Protein AF-A0AAW1V0H6-F1 (afdb_monomer)

Sequence (247 aa):
MYFVSDWRQQMLTKFGTFFLFIYLQSYMTKAGLDNTYEPYCKYYTYQSKCCTNHNSNIWPWYNCWVFIILFFLFILILMGFLKSLTGLLYCSCVGGWGLDLLIDLPRPLPQYQEPWLACREVVYDEAGWPVHPDTGERTVKVLTGRTEFFLNLIFFIAYPLALLVKLIEMSCCIRSGCKDDENVSYKQVNVIKMMEGCLCSCRSTKQGPVIDRYREGDVREEQDTEYVVEILKESKHSLKGSFCGFH

pLDDT: mean 73.71, std 18.53, range [37.94, 96.44]

Solvent-accessible surface area (backbone atoms only — not comparable to full-atom values): 15813 Å² total; per-residue (Å²): 143,73,73,71,66,56,56,53,53,54,48,52,52,54,50,51,51,51,54,50,48,54,51,48,53,56,48,49,60,57,59,64,67,72,69,77,71,82,81,88,88,79,89,87,82,84,89,82,86,88,77,83,79,85,76,88,72,79,67,67,61,62,55,53,53,53,53,52,51,53,50,51,54,50,51,36,44,51,51,7,44,54,45,22,49,43,19,74,72,75,36,61,69,66,41,49,61,70,46,70,79,78,41,84,73,68,66,93,62,93,51,47,70,48,82,94,43,40,94,44,83,70,38,61,48,99,84,52,41,60,27,36,84,91,76,66,41,78,80,58,63,91,63,50,73,68,54,48,36,52,50,30,30,45,36,65,60,51,50,59,50,52,50,50,51,52,52,48,49,58,59,53,62,73,67,62,71,85,75,90,72,92,81,76,91,69,85,79,73,92,67,88,72,80,84,80,82,78,94,65,96,66,95,61,88,72,75,64,86,79,75,89,64,85,55,97,87,46,68,65,58,58,53,54,50,52,51,53,53,50,54,54,51,53,53,53,53,55,58,60,63,68,71,78,77,83,129

Foldseek 3Di:
DPPVVVVVVVVVVVVVVVVVVVVVVLVVVVVVVPPPPDDDDDDDDDDDPDDPPVPPPPPPPVVVVVVVVVVVVVVLLVQLQVQLVCCVPPHVVSLCPPVCVLDPDDDDDCAFQDPVGRVDGFDADPVRATADPPPRHNPTDRDHSVRSSVCSSCVSVRVVVSVVVVVVVVVVVVPPDDDPPPDDDDPDPDDPPPDPDDPDPDPDPDPDPPPPDDDVPRVVVVVVVVVVVVVVVVVVVVVVVVPPPDD

Mean predicted aligned error: 18.26 Å

Radius of gyration: 34.55 Å; Cα contacts (8 Å, |Δi|>4): 110; chains: 1; bounding box: 80×60×103 Å

Structure (mmCIF, N/CA/C/O backbone):
data_AF-A0AAW1V0H6-F1
#
_entry.id   AF-A0AAW1V0H6-F1
#
loop_
_atom_site.group_PDB
_atom_site.id
_atom_site.type_symbol
_atom_site.label_atom_id
_atom_site.label_alt_id
_atom_site.label_comp_id
_atom_site.label_asym_id
_atom_site.label_entity_id
_atom_site.label_seq_id
_atom_site.pdbx_PDB_ins_code
_atom_site.Cartn_x
_atom_site.Cartn_y
_atom_site.Cartn_z
_atom_site.occupancy
_atom_site.B_iso_or_equiv
_atom_site.auth_seq_id
_atom_site.auth_comp_id
_atom_site.auth_asym_id
_atom_site.auth_atom_id
_atom_site.pdbx_PDB_model_num
ATOM 1 N N . MET A 1 1 ? -24.993 0.064 -23.944 1.00 46.22 1 MET A N 1
ATOM 2 C CA . MET A 1 1 ? -23.799 -0.784 -23.726 1.00 46.22 1 MET A CA 1
ATOM 3 C C . MET A 1 1 ? -22.832 -0.723 -24.931 1.00 46.22 1 MET A C 1
ATOM 5 O O . MET A 1 1 ? -22.317 -1.748 -25.339 1.00 46.22 1 MET A O 1
ATOM 9 N N . TYR A 1 2 ? -22.564 0.468 -25.500 1.00 43.97 2 TYR A N 1
ATOM 10 C CA . TYR A 1 2 ? -21.716 0.653 -26.705 1.00 43.97 2 TYR A CA 1
ATOM 11 C C . TYR A 1 2 ? -20.476 1.540 -26.471 1.00 43.97 2 TYR A C 1
ATOM 13 O O . TYR A 1 2 ? -19.690 1.764 -27.379 1.00 43.97 2 TYR A O 1
ATOM 21 N N . PHE A 1 3 ? -20.270 2.036 -25.247 1.00 41.59 3 PHE A N 1
ATOM 22 C CA . PHE A 1 3 ? -19.217 3.018 -24.948 1.00 41.59 3 PHE A CA 1
ATOM 23 C C . PHE A 1 3 ? -17.857 2.385 -24.585 1.00 41.59 3 PHE A C 1
ATOM 25 O O . PHE A 1 3 ? -16.832 3.055 -24.588 1.00 41.59 3 PHE A O 1
ATOM 32 N N . VAL A 1 4 ? -17.828 1.082 -24.275 1.00 44.19 4 VAL A N 1
ATOM 33 C CA . VAL A 1 4 ? -16.627 0.390 -23.762 1.00 44.19 4 VAL A CA 1
ATOM 34 C C . VAL A 1 4 ? -15.710 -0.120 -24.887 1.00 44.19 4 VAL A C 1
ATOM 36 O O . VAL A 1 4 ? -14.506 -0.268 -24.678 1.00 44.19 4 VAL A O 1
ATOM 39 N N . SER A 1 5 ? -16.235 -0.359 -26.094 1.00 51.00 5 SER A N 1
ATOM 40 C CA . SER A 1 5 ? -15.434 -0.857 -27.225 1.00 51.00 5 SER A CA 1
ATOM 41 C C . SER A 1 5 ? -14.558 0.221 -27.870 1.00 51.00 5 SER A C 1
ATOM 43 O O . SER A 1 5 ? -13.469 -0.094 -28.347 1.00 51.00 5 SER A O 1
ATOM 45 N N . ASP A 1 6 ? -14.992 1.482 -27.841 1.00 61.88 6 ASP A N 1
ATOM 46 C CA . ASP A 1 6 ? -14.302 2.599 -28.502 1.00 61.88 6 ASP A CA 1
ATOM 47 C C . ASP A 1 6 ? -13.003 2.993 -27.768 1.00 61.88 6 ASP A C 1
ATOM 49 O O . ASP A 1 6 ? -11.930 3.125 -28.360 1.00 61.88 6 ASP A O 1
ATOM 53 N N . TRP A 1 7 ? -13.039 3.017 -26.431 1.00 51.09 7 TRP A N 1
ATOM 54 C CA . TRP A 1 7 ? -11.861 3.321 -25.609 1.00 51.09 7 TRP A CA 1
ATOM 55 C C . TRP A 1 7 ? -10.741 2.286 -25.730 1.00 51.09 7 TRP A C 1
ATOM 57 O O . TRP A 1 7 ? -9.565 2.644 -25.664 1.00 51.09 7 TRP A O 1
ATOM 67 N N . ARG A 1 8 ? -11.076 1.006 -25.942 1.00 54.34 8 ARG A N 1
ATOM 68 C CA . ARG A 1 8 ? -10.068 -0.046 -26.148 1.00 54.34 8 ARG A CA 1
ATOM 69 C C . ARG A 1 8 ? -9.291 0.165 -27.442 1.00 54.34 8 ARG A C 1
ATOM 71 O O . ARG A 1 8 ? -8.070 0.033 -27.428 1.00 54.34 8 ARG A O 1
ATOM 78 N N . GLN A 1 9 ? -9.966 0.522 -28.534 1.00 66.50 9 GLN A N 1
ATOM 79 C CA . GLN A 1 9 ? -9.280 0.776 -29.801 1.00 66.50 9 GLN A CA 1
ATOM 80 C C . GLN A 1 9 ? -8.469 2.070 -29.769 1.00 66.50 9 GLN A C 1
ATOM 82 O O . GLN A 1 9 ? -7.334 2.081 -30.247 1.00 66.50 9 GLN A O 1
ATOM 87 N N . GLN A 1 10 ? -8.990 3.129 -29.144 1.00 66.94 10 GLN A N 1
ATOM 88 C CA . GLN A 1 10 ? -8.252 4.386 -28.998 1.00 66.94 10 GLN A CA 1
ATOM 89 C C . GLN A 1 10 ? -7.030 4.247 -28.081 1.00 66.94 10 GLN A C 1
ATOM 91 O O . GLN A 1 10 ? -5.983 4.825 -28.368 1.00 66.94 10 GLN A O 1
ATOM 96 N N . MET A 1 11 ? -7.113 3.448 -27.010 1.00 61.09 11 MET A N 1
ATOM 97 C CA . MET A 1 11 ? -5.938 3.166 -26.183 1.00 61.09 11 MET A CA 1
ATOM 98 C C . MET A 1 11 ? -4.907 2.325 -26.927 1.00 61.09 11 MET A C 1
ATOM 100 O O . MET A 1 11 ? -3.738 2.689 -26.910 1.00 61.09 11 MET A O 1
ATOM 104 N N . LEU A 1 12 ? -5.315 1.250 -27.610 1.00 62.72 12 LEU A N 1
ATOM 105 C CA . LEU A 1 12 ? -4.383 0.377 -28.334 1.00 62.72 12 LEU A CA 1
ATOM 106 C C . LEU A 1 12 ? -3.665 1.107 -29.474 1.00 62.72 12 LEU A C 1
ATOM 108 O O . LEU A 1 12 ? -2.461 0.931 -29.650 1.00 62.72 12 LEU A O 1
ATOM 112 N N . THR A 1 13 ? -4.373 1.965 -30.211 1.00 73.06 13 THR A N 1
ATOM 113 C CA . THR A 1 13 ? -3.767 2.773 -31.280 1.00 73.06 13 THR A CA 1
ATOM 114 C C . THR A 1 13 ? -2.805 3.811 -30.718 1.00 73.06 13 THR A C 1
ATOM 116 O O . THR A 1 13 ? -1.666 3.875 -31.173 1.00 73.06 13 THR A O 1
ATOM 119 N N . LYS A 1 14 ? -3.195 4.556 -29.675 1.00 72.69 14 LYS A N 1
ATOM 120 C CA . LYS A 1 14 ? -2.315 5.565 -29.060 1.00 72.69 14 LYS A CA 1
ATOM 121 C C . LYS A 1 14 ? -1.090 4.948 -28.378 1.00 72.69 14 LYS A C 1
ATOM 123 O O . LYS A 1 14 ? 0.012 5.479 -28.514 1.00 72.69 14 LYS A O 1
ATOM 128 N N . PHE A 1 15 ? -1.248 3.799 -27.719 1.00 68.88 15 PHE A N 1
ATOM 129 C CA . PHE A 1 15 ? -0.127 3.030 -27.171 1.00 68.88 15 PHE A CA 1
ATOM 130 C C . PHE A 1 15 ? 0.812 2.541 -28.272 1.00 68.88 15 PHE A C 1
ATOM 132 O O . PHE A 1 15 ? 2.019 2.751 -28.185 1.00 68.88 15 PHE A O 1
ATOM 139 N N . GLY A 1 16 ? 0.264 1.922 -29.322 1.00 72.81 16 GLY A N 1
ATOM 140 C CA . GLY A 1 16 ? 1.051 1.422 -30.446 1.00 72.81 16 GLY A CA 1
ATOM 141 C C . GLY A 1 16 ? 1.865 2.532 -31.107 1.00 72.81 16 GLY A C 1
ATOM 142 O O . GLY A 1 16 ? 3.057 2.356 -31.347 1.00 72.81 16 GLY A O 1
ATOM 143 N N . THR A 1 17 ? 1.265 3.710 -31.309 1.00 74.75 17 THR A N 1
ATOM 144 C CA . THR A 1 17 ? 1.969 4.867 -31.878 1.00 74.75 17 THR A CA 1
ATOM 145 C C . THR A 1 17 ? 3.058 5.415 -30.962 1.00 74.75 17 THR A C 1
ATOM 147 O O . THR A 1 17 ? 4.098 5.835 -31.459 1.00 74.75 17 THR A O 1
ATOM 150 N N . PHE A 1 18 ? 2.869 5.374 -29.639 1.00 77.31 18 PHE A N 1
ATOM 151 C CA . PHE A 1 18 ? 3.887 5.817 -28.686 1.00 77.31 18 PHE A CA 1
ATOM 152 C C . PHE A 1 18 ? 5.109 4.889 -28.699 1.00 77.31 18 PHE A C 1
ATOM 154 O O . PHE A 1 18 ? 6.245 5.357 -28.767 1.00 77.31 18 PHE A O 1
ATOM 161 N N . PHE A 1 19 ? 4.891 3.571 -28.735 1.00 75.38 19 PHE A N 1
ATOM 162 C CA . PHE A 1 19 ? 5.983 2.600 -28.850 1.00 75.38 19 PHE A CA 1
ATOM 163 C C . PHE A 1 19 ? 6.687 2.650 -30.200 1.00 75.38 19 PHE A C 1
ATOM 165 O O . PHE A 1 19 ? 7.915 2.581 -30.245 1.00 75.38 19 PHE A O 1
ATOM 172 N N . LEU A 1 20 ? 5.934 2.833 -31.287 1.00 77.38 20 LEU A N 1
ATOM 173 C CA . LEU A 1 20 ? 6.504 3.035 -32.614 1.00 77.38 20 LEU A CA 1
ATOM 174 C C . LEU A 1 20 ? 7.359 4.308 -32.654 1.00 77.38 20 LEU A C 1
ATOM 176 O O . LEU A 1 20 ? 8.437 4.294 -33.238 1.00 77.38 20 LEU A O 1
ATOM 180 N N . PHE A 1 21 ? 6.913 5.384 -32.000 1.00 78.00 21 PHE A N 1
ATOM 181 C CA . PHE A 1 21 ? 7.654 6.639 -31.914 1.00 78.00 21 PHE A CA 1
ATOM 182 C C . PHE A 1 21 ? 8.963 6.481 -31.132 1.00 78.00 21 PHE A C 1
ATOM 184 O O . PHE A 1 21 ? 10.010 6.894 -31.622 1.00 78.00 21 PHE A O 1
ATOM 191 N N . ILE A 1 22 ? 8.942 5.810 -29.974 1.00 76.44 22 ILE A N 1
ATOM 192 C CA . ILE A 1 22 ? 10.164 5.515 -29.205 1.00 76.44 22 ILE A CA 1
ATOM 193 C C . ILE A 1 22 ? 11.117 4.620 -30.011 1.00 76.44 22 ILE A C 1
ATOM 195 O O . ILE A 1 22 ? 12.321 4.880 -30.060 1.00 76.44 22 ILE A O 1
ATOM 199 N N . TYR A 1 23 ? 10.588 3.592 -30.680 1.00 79.31 23 TYR A N 1
ATOM 200 C CA . TYR A 1 23 ? 11.377 2.707 -31.536 1.00 79.31 23 TYR A CA 1
ATOM 201 C C . TYR A 1 23 ? 12.016 3.470 -32.706 1.00 79.31 23 TYR A C 1
ATOM 203 O O . TYR A 1 23 ? 13.216 3.337 -32.944 1.00 79.31 23 TYR A O 1
ATOM 211 N N . LEU A 1 24 ? 11.249 4.325 -33.390 1.00 78.62 24 LEU A N 1
ATOM 212 C CA . LEU A 1 24 ? 11.731 5.179 -34.478 1.00 78.62 24 LEU A CA 1
ATOM 213 C C . LEU A 1 24 ? 12.775 6.182 -33.990 1.00 78.62 24 LEU A C 1
ATOM 215 O O . LEU A 1 24 ? 13.791 6.359 -34.651 1.00 78.62 24 LEU A O 1
ATOM 219 N N . GLN A 1 25 ? 12.584 6.799 -32.825 1.00 78.19 25 GLN A N 1
ATOM 220 C CA . GLN A 1 25 ? 13.551 7.742 -32.269 1.00 78.19 25 GLN A CA 1
ATOM 221 C C . GLN A 1 25 ? 14.868 7.036 -31.901 1.00 78.19 25 GLN A C 1
ATOM 223 O O . GLN A 1 25 ? 15.951 7.542 -32.204 1.00 78.19 25 GLN A O 1
ATOM 228 N N . SER A 1 26 ? 14.796 5.821 -31.344 1.00 73.94 26 SER A N 1
ATOM 229 C CA . SER A 1 26 ? 15.975 4.980 -31.093 1.00 73.94 26 SER A CA 1
ATOM 230 C C . SER A 1 26 ? 16.675 4.558 -32.395 1.00 73.94 26 SER A C 1
ATOM 232 O O . SER A 1 26 ? 17.903 4.622 -32.487 1.00 73.94 26 SER A O 1
ATOM 234 N N . TYR A 1 27 ? 15.906 4.200 -33.429 1.00 76.12 27 TYR A N 1
ATOM 235 C CA . TYR A 1 27 ? 16.427 3.837 -34.749 1.00 76.12 27 TYR A CA 1
ATOM 236 C C . TYR A 1 27 ? 17.106 5.020 -35.454 1.00 76.12 27 TYR A C 1
ATOM 238 O O . TYR A 1 27 ? 18.228 4.883 -35.936 1.00 76.12 27 TYR A O 1
ATOM 246 N N . MET A 1 28 ? 16.483 6.200 -35.449 1.00 71.62 28 MET A N 1
ATOM 247 C CA . MET A 1 28 ? 17.039 7.422 -36.043 1.00 71.62 28 MET A CA 1
ATOM 248 C C . MET A 1 28 ? 18.325 7.865 -35.337 1.00 71.62 28 MET A C 1
ATOM 250 O O . MET A 1 28 ? 19.254 8.325 -35.994 1.00 71.62 28 MET A O 1
ATOM 254 N N . THR A 1 29 ? 18.425 7.656 -34.020 1.00 69.44 29 THR A N 1
ATOM 255 C CA . THR A 1 29 ? 19.664 7.930 -33.272 1.00 69.44 29 THR A CA 1
ATOM 256 C C . THR A 1 29 ? 20.804 7.002 -33.709 1.00 69.44 29 THR A C 1
ATOM 258 O O . THR A 1 29 ? 21.943 7.446 -33.802 1.00 69.44 29 THR A O 1
ATOM 261 N N . LYS A 1 30 ? 20.513 5.733 -34.039 1.00 66.19 30 LYS A N 1
ATOM 262 C CA . LYS A 1 30 ? 21.509 4.809 -34.614 1.00 66.19 30 LYS A CA 1
ATOM 263 C C . LYS A 1 30 ? 21.876 5.175 -36.055 1.00 66.19 30 LYS A C 1
ATOM 265 O O . LYS A 1 30 ? 23.053 5.189 -36.387 1.00 66.19 30 LYS A O 1
ATOM 270 N N . ALA A 1 31 ? 20.892 5.512 -36.887 1.00 61.66 31 ALA A N 1
ATOM 271 C CA . ALA A 1 31 ? 21.110 5.833 -38.298 1.00 61.66 31 ALA A CA 1
ATOM 272 C C . ALA A 1 31 ? 21.832 7.180 -38.518 1.00 61.66 31 ALA A C 1
ATOM 274 O O . ALA A 1 31 ? 22.532 7.350 -39.512 1.00 61.66 31 ALA A O 1
ATOM 275 N N . GLY A 1 32 ? 21.695 8.135 -37.592 1.00 58.78 32 GLY A N 1
ATOM 276 C CA . GLY A 1 32 ? 22.388 9.427 -37.651 1.00 58.78 32 GLY A CA 1
ATOM 277 C C . GLY A 1 32 ? 23.890 9.365 -37.343 1.00 58.78 32 GLY A C 1
ATOM 278 O O . GLY A 1 32 ? 24.607 10.293 -37.703 1.00 58.78 32 GLY A O 1
ATOM 279 N N . LEU A 1 33 ? 24.372 8.287 -36.712 1.00 54.44 33 LEU A N 1
ATOM 280 C CA . LEU A 1 33 ? 25.784 8.105 -36.348 1.00 54.44 33 LEU A CA 1
ATOM 281 C C . LEU A 1 33 ? 26.636 7.486 -37.472 1.00 54.44 33 LEU A C 1
ATOM 283 O O . LEU A 1 33 ? 27.842 7.708 -37.490 1.00 54.44 33 LEU A O 1
ATOM 287 N N . ASP A 1 34 ? 26.026 6.789 -38.436 1.00 56.31 34 ASP A N 1
ATOM 288 C CA . ASP A 1 34 ? 26.749 6.138 -39.546 1.00 56.31 34 ASP A CA 1
ATOM 289 C C . ASP A 1 34 ? 26.920 7.030 -40.795 1.00 56.31 34 ASP A C 1
ATOM 291 O O . ASP A 1 34 ? 27.646 6.667 -41.720 1.00 56.31 34 ASP A O 1
ATOM 295 N N . ASN A 1 35 ? 26.297 8.216 -40.836 1.00 53.41 35 ASN A N 1
ATOM 296 C CA . ASN A 1 35 ? 26.298 9.081 -42.026 1.00 53.41 35 ASN A CA 1
ATOM 297 C C . ASN A 1 35 ? 27.319 10.231 -42.016 1.00 53.41 35 ASN A C 1
ATOM 299 O O . ASN A 1 35 ? 27.380 10.990 -42.983 1.00 53.41 35 ASN A O 1
ATOM 303 N N . THR A 1 36 ? 28.190 10.339 -41.010 1.00 53.44 36 THR A N 1
ATOM 304 C CA . THR A 1 36 ? 29.439 11.116 -41.144 1.00 53.44 36 THR A CA 1
ATOM 305 C C . THR A 1 36 ? 30.521 10.254 -41.791 1.00 53.44 36 THR A C 1
ATOM 307 O O . THR A 1 36 ? 31.533 9.919 -41.183 1.00 53.44 36 THR A O 1
ATOM 310 N N . TYR A 1 37 ? 30.288 9.884 -43.050 1.00 49.12 37 TYR A N 1
ATOM 311 C CA . TYR A 1 37 ? 31.357 9.519 -43.971 1.00 49.12 37 TYR A CA 1
ATOM 312 C C . TYR A 1 37 ? 32.126 10.807 -44.289 1.00 49.12 37 TYR A C 1
ATOM 314 O O . TYR A 1 37 ? 31.599 11.689 -44.963 1.00 49.12 37 TYR A O 1
ATOM 322 N N . GLU A 1 38 ? 33.353 10.933 -43.784 1.00 55.28 38 GLU A N 1
ATOM 323 C CA . GLU A 1 38 ? 34.344 11.875 -44.309 1.00 55.28 38 GLU A CA 1
ATOM 324 C C . GLU A 1 38 ? 34.806 11.385 -45.691 1.00 55.28 38 GLU A C 1
ATOM 326 O O . GLU A 1 38 ? 35.456 10.338 -45.781 1.00 55.28 38 GLU A O 1
ATOM 331 N N . PRO A 1 39 ? 34.591 12.129 -46.786 1.00 57.47 39 PRO A N 1
ATOM 332 C CA . PRO A 1 39 ? 35.547 12.125 -47.867 1.00 57.47 39 PRO A CA 1
ATOM 333 C C . PRO A 1 39 ? 36.504 13.306 -47.656 1.00 57.47 39 PRO A C 1
ATOM 335 O O . PRO A 1 39 ? 36.085 14.398 -47.285 1.00 57.47 39 PRO A O 1
ATOM 338 N N . TYR A 1 40 ? 37.780 13.085 -47.970 1.00 51.66 40 TYR A N 1
ATOM 339 C CA . TYR A 1 40 ? 38.866 14.074 -48.067 1.00 51.66 40 TYR A CA 1
ATOM 340 C C . TYR A 1 40 ? 39.708 14.334 -46.811 1.00 51.66 40 TYR A C 1
ATOM 342 O O . TYR A 1 40 ? 39.704 15.418 -46.243 1.00 51.66 40 TYR A O 1
ATOM 350 N N . CYS A 1 41 ? 40.616 13.397 -46.526 1.00 44.38 41 CYS A N 1
ATOM 351 C CA . CYS A 1 41 ? 41.957 13.768 -46.077 1.00 44.38 41 CYS A CA 1
ATOM 352 C C . CYS A 1 41 ? 43.002 12.847 -46.720 1.00 44.38 41 CYS A C 1
ATOM 354 O O . CYS A 1 41 ? 43.258 11.730 -46.274 1.00 44.38 41 CYS A O 1
ATOM 356 N N . LYS A 1 42 ? 43.606 13.325 -47.813 1.00 50.44 42 LYS A N 1
ATOM 357 C CA . LYS A 1 42 ? 44.841 12.776 -48.376 1.00 50.44 42 LYS A CA 1
ATOM 358 C C . LYS A 1 42 ? 45.807 13.950 -48.562 1.00 50.44 42 LYS A C 1
ATOM 360 O O . LYS A 1 42 ? 45.499 14.841 -49.344 1.00 50.44 42 LYS A O 1
ATOM 365 N N . TYR A 1 43 ? 46.956 13.874 -47.874 1.00 53.12 43 TYR A N 1
ATOM 366 C CA . TYR A 1 43 ? 48.107 14.805 -47.864 1.00 53.12 43 TYR A CA 1
ATOM 367 C C . TYR A 1 43 ? 47.824 16.132 -47.120 1.00 53.12 43 TYR A C 1
ATOM 369 O O . TYR A 1 43 ? 46.954 16.882 -47.526 1.00 53.12 43 TYR A O 1
ATOM 377 N N . TYR A 1 44 ? 48.450 16.488 -45.989 1.00 46.78 44 TYR A N 1
ATOM 378 C CA . TYR A 1 44 ? 49.887 16.555 -45.697 1.00 46.78 44 TYR A CA 1
ATOM 379 C C . TYR A 1 44 ? 50.237 16.322 -44.208 1.00 46.78 44 TYR A C 1
ATOM 381 O O . TYR A 1 44 ? 49.397 16.219 -43.323 1.00 46.78 44 TYR A O 1
ATOM 389 N N . THR A 1 45 ? 51.542 16.203 -44.007 1.00 53.25 45 THR A N 1
ATOM 390 C CA . THR A 1 45 ? 52.372 15.777 -42.879 1.00 53.25 45 THR A CA 1
ATOM 391 C C . THR A 1 45 ? 52.441 16.679 -41.638 1.00 53.25 45 THR A C 1
ATOM 393 O O . THR A 1 45 ? 52.453 17.896 -41.755 1.00 53.25 45 THR A O 1
ATOM 396 N N . TYR A 1 46 ? 52.762 16.015 -40.517 1.00 56.22 46 TYR A N 1
ATOM 397 C CA . TYR A 1 46 ? 53.544 16.474 -39.353 1.00 56.22 46 TYR A CA 1
ATOM 398 C C . TYR A 1 46 ? 52.893 17.458 -38.360 1.00 56.22 46 TYR A C 1
ATOM 400 O O . TYR A 1 46 ? 52.371 18.497 -38.724 1.00 56.22 46 TYR A O 1
ATOM 408 N N . GLN A 1 47 ? 53.051 17.125 -37.071 1.00 50.56 47 GLN A N 1
ATOM 409 C CA . GLN A 1 47 ? 52.663 17.872 -35.863 1.00 50.56 47 GLN A CA 1
ATOM 410 C C . GLN A 1 47 ? 51.164 17.982 -35.534 1.00 50.56 47 GLN A C 1
ATOM 412 O O . GLN A 1 47 ? 50.505 18.965 -35.832 1.00 50.56 47 GLN A O 1
ATOM 417 N N . SER A 1 48 ? 50.681 17.038 -34.723 1.00 45.72 48 SER A N 1
ATOM 418 C CA . SER A 1 48 ? 50.086 17.375 -33.420 1.00 45.72 48 SER A CA 1
ATOM 419 C C . SER A 1 48 ? 49.896 16.092 -32.610 1.00 45.72 48 SER A C 1
ATOM 421 O O . SER A 1 48 ? 48.948 15.331 -32.790 1.00 45.72 48 SER A O 1
ATOM 423 N N . LYS A 1 49 ? 50.871 15.813 -31.743 1.00 52.03 49 LYS A N 1
ATOM 424 C CA . LYS A 1 49 ? 50.722 14.864 -30.640 1.00 52.03 49 LYS A CA 1
ATOM 425 C C . LYS A 1 49 ? 49.947 15.572 -29.526 1.00 52.03 49 LYS A C 1
ATOM 427 O O . LYS A 1 49 ? 50.243 16.722 -29.223 1.00 52.03 49 LYS A O 1
ATOM 432 N N . CYS A 1 50 ? 49.066 14.809 -28.879 1.00 48.12 50 CYS A N 1
ATOM 433 C CA . CYS A 1 50 ? 48.463 15.069 -27.567 1.00 48.12 50 CYS A CA 1
ATOM 434 C C . CYS A 1 50 ? 47.183 15.915 -27.513 1.00 48.12 50 CYS A C 1
ATOM 436 O O . CYS A 1 50 ? 47.113 16.825 -26.706 1.00 48.12 50 CYS A O 1
ATOM 438 N N . CYS A 1 51 ? 46.138 15.538 -28.255 1.00 52.09 51 CYS A N 1
ATOM 439 C CA . CYS A 1 51 ? 44.746 15.803 -27.848 1.00 52.09 51 CYS A CA 1
ATOM 440 C C . CYS A 1 51 ? 43.787 14.696 -28.336 1.00 52.09 51 CYS A C 1
ATOM 442 O O . CYS A 1 51 ? 42.681 14.976 -28.783 1.00 52.09 51 CYS A O 1
ATOM 444 N N . THR A 1 52 ? 44.162 13.415 -28.256 1.00 51.22 52 THR A N 1
ATOM 445 C CA . THR A 1 52 ? 43.165 12.335 -28.365 1.00 51.22 52 THR A CA 1
ATOM 446 C C . THR A 1 52 ? 42.485 12.169 -27.012 1.00 51.22 52 THR A C 1
ATOM 448 O O . THR A 1 52 ? 42.749 11.217 -26.278 1.00 51.22 52 THR A O 1
ATOM 451 N N . ASN A 1 53 ? 41.624 13.126 -26.665 1.00 52.00 53 ASN A N 1
ATOM 452 C CA . ASN A 1 53 ? 40.652 12.944 -25.596 1.00 52.00 53 ASN A CA 1
ATOM 453 C C . ASN A 1 53 ? 39.546 12.032 -26.149 1.00 52.00 53 ASN A C 1
ATOM 455 O O . ASN A 1 53 ? 38.491 12.471 -26.601 1.00 52.00 53 ASN A O 1
ATOM 459 N N . HIS A 1 54 ? 39.872 10.742 -26.220 1.00 51.72 54 HIS A N 1
ATOM 460 C CA . HIS A 1 54 ? 39.011 9.667 -26.687 1.00 51.72 54 HIS A CA 1
ATOM 461 C C . HIS A 1 54 ? 37.941 9.397 -25.621 1.00 51.72 54 HIS A C 1
ATOM 463 O O . HIS A 1 54 ? 37.998 8.396 -24.916 1.00 51.72 54 HIS A O 1
ATOM 469 N N . ASN A 1 55 ? 36.974 10.301 -25.470 1.00 55.38 55 ASN A N 1
ATOM 470 C CA . ASN A 1 55 ? 35.896 10.141 -24.492 1.00 55.38 55 ASN A CA 1
ATOM 471 C C . ASN A 1 55 ? 34.510 10.438 -25.083 1.00 55.38 55 ASN A C 1
ATOM 473 O O . ASN A 1 55 ? 33.661 11.047 -24.439 1.00 55.38 55 ASN A O 1
ATOM 477 N N . SER A 1 56 ? 34.278 10.036 -26.335 1.00 60.25 56 SER A N 1
ATOM 478 C CA . SER A 1 56 ? 33.086 10.431 -27.094 1.00 60.25 56 SER A CA 1
ATOM 479 C C . SER A 1 56 ? 32.016 9.355 -27.283 1.00 60.25 56 SER A C 1
ATOM 481 O O . SER A 1 56 ? 31.121 9.596 -28.073 1.00 60.25 56 SER A O 1
ATOM 483 N N . ASN A 1 57 ? 32.026 8.206 -26.590 1.00 57.75 57 ASN A N 1
ATOM 484 C CA . ASN A 1 57 ? 30.999 7.169 -26.835 1.00 57.75 57 ASN A CA 1
ATOM 485 C C . ASN A 1 57 ? 30.561 6.335 -25.613 1.00 57.75 57 ASN A C 1
ATOM 487 O O . ASN A 1 57 ? 30.036 5.238 -25.772 1.00 57.75 57 ASN A O 1
ATOM 491 N N . ILE A 1 58 ? 30.692 6.846 -24.384 1.00 56.03 58 ILE A N 1
ATOM 492 C CA . ILE A 1 58 ? 30.043 6.220 -23.204 1.00 56.03 58 ILE A CA 1
ATOM 493 C C . ILE A 1 58 ? 28.527 6.524 -23.165 1.00 56.03 58 ILE A C 1
ATOM 495 O O . ILE A 1 58 ? 27.772 5.906 -22.414 1.00 56.03 58 ILE A O 1
ATOM 499 N N . TRP A 1 59 ? 28.047 7.431 -24.026 1.00 57.72 59 TRP A N 1
ATOM 500 C CA . TRP A 1 59 ? 26.674 7.924 -23.988 1.00 57.72 59 TRP A CA 1
ATOM 501 C C . TRP A 1 59 ? 25.537 7.040 -24.566 1.00 57.72 59 TRP A C 1
ATOM 503 O O . TRP A 1 59 ? 24.392 7.214 -24.146 1.00 57.72 59 TRP A O 1
ATOM 513 N N . PRO A 1 60 ? 25.749 6.046 -25.453 1.00 65.12 60 PRO A N 1
ATOM 514 C CA . PRO A 1 60 ? 24.616 5.312 -26.032 1.00 65.12 60 PRO A CA 1
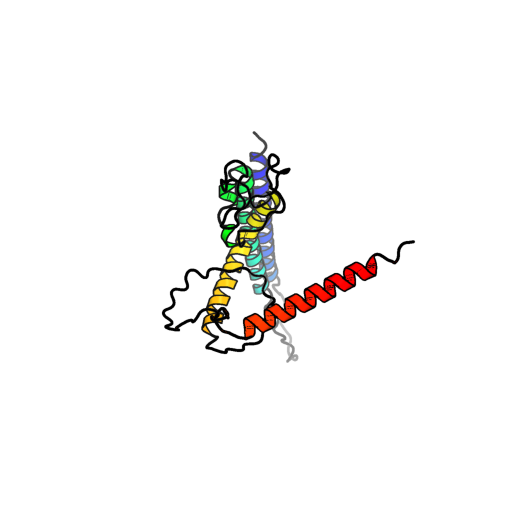ATOM 515 C C . PRO A 1 60 ? 23.954 4.314 -25.066 1.00 65.12 60 PRO A C 1
ATOM 517 O O . PRO A 1 60 ? 22.749 4.066 -25.150 1.00 65.12 60 PRO A O 1
ATOM 520 N N . TRP A 1 61 ? 24.721 3.709 -24.152 1.00 70.25 61 TRP A N 1
ATOM 521 C CA . TRP A 1 61 ? 24.251 2.537 -23.399 1.00 70.25 61 TRP A CA 1
ATOM 522 C C . TRP A 1 61 ? 23.409 2.897 -22.176 1.00 70.25 61 TRP A C 1
ATOM 524 O O . TRP A 1 61 ? 22.416 2.223 -21.907 1.00 70.25 61 TRP A O 1
ATOM 534 N N . TYR A 1 62 ? 23.742 3.980 -21.465 1.00 75.38 62 TYR A N 1
ATOM 535 C CA . TYR A 1 62 ? 22.954 4.410 -20.307 1.00 75.38 62 TYR A CA 1
ATOM 536 C C . TYR A 1 62 ? 21.540 4.853 -20.732 1.00 75.38 62 TYR A C 1
ATOM 538 O O . TYR A 1 62 ? 20.572 4.578 -20.026 1.00 75.38 62 TYR A O 1
ATOM 546 N N . ASN A 1 63 ? 21.401 5.461 -21.919 1.00 78.69 63 ASN A N 1
ATOM 547 C CA . ASN A 1 63 ? 20.102 5.861 -22.463 1.00 78.69 63 ASN A CA 1
ATOM 548 C C . ASN A 1 63 ? 19.198 4.641 -22.677 1.00 78.69 63 ASN A C 1
ATOM 550 O O . ASN A 1 63 ? 18.026 4.672 -22.313 1.00 78.69 63 ASN A O 1
ATOM 554 N N . CYS A 1 64 ? 19.748 3.538 -23.197 1.00 83.00 64 CYS A N 1
ATOM 555 C CA . CYS A 1 64 ? 18.989 2.307 -23.420 1.00 83.00 64 CYS A CA 1
ATOM 556 C C . CYS A 1 64 ? 18.426 1.730 -22.109 1.00 83.00 64 CYS A C 1
ATOM 558 O O . CYS A 1 64 ? 17.260 1.341 -22.066 1.00 83.00 64 CYS A O 1
ATOM 560 N N . TRP A 1 65 ? 19.213 1.727 -21.028 1.00 86.06 65 TRP A N 1
ATOM 561 C CA . TRP A 1 65 ? 18.758 1.253 -19.715 1.00 86.06 65 TRP A CA 1
ATOM 562 C C . TRP A 1 65 ? 17.623 2.097 -19.140 1.00 86.06 65 TRP A C 1
ATOM 564 O O . TRP A 1 65 ? 16.658 1.540 -18.619 1.00 86.06 65 TRP A O 1
ATOM 574 N N . VAL A 1 66 ? 17.693 3.424 -19.282 1.00 87.25 66 VAL A N 1
ATOM 575 C CA . VAL A 1 66 ? 16.621 4.323 -18.831 1.00 87.25 66 VAL A CA 1
ATOM 576 C C . VAL A 1 66 ? 15.305 4.000 -19.545 1.00 87.25 66 VAL A C 1
ATOM 578 O O . VAL A 1 66 ? 14.276 3.873 -18.884 1.00 87.25 66 VAL A O 1
ATOM 581 N N . PHE A 1 67 ? 15.325 3.781 -20.864 1.00 86.38 67 PHE A N 1
ATOM 582 C CA . PHE A 1 67 ? 14.114 3.408 -21.608 1.00 86.38 67 PHE A CA 1
ATOM 583 C C . PHE A 1 67 ? 13.548 2.049 -21.187 1.00 86.38 67 PHE A C 1
ATOM 585 O O . PHE A 1 67 ? 12.332 1.917 -21.059 1.00 86.38 67 PHE A O 1
ATOM 592 N N . ILE A 1 68 ? 14.405 1.056 -20.932 1.00 89.50 68 ILE A N 1
ATOM 593 C CA . ILE A 1 68 ? 13.970 -0.266 -20.455 1.00 89.50 68 ILE A CA 1
ATOM 594 C C . ILE A 1 68 ? 13.302 -0.149 -19.081 1.00 89.50 68 ILE A C 1
ATOM 596 O O . ILE A 1 68 ? 12.221 -0.703 -18.875 1.00 89.50 68 ILE A O 1
ATOM 600 N N . ILE A 1 69 ? 13.906 0.604 -18.156 1.00 89.75 69 ILE A N 1
ATOM 601 C CA . ILE A 1 69 ? 13.347 0.827 -16.817 1.00 89.75 69 ILE A CA 1
ATOM 602 C C . ILE A 1 69 ? 12.001 1.545 -16.920 1.00 89.75 69 ILE A C 1
ATOM 604 O O . ILE A 1 69 ? 11.032 1.091 -16.317 1.00 89.75 69 ILE A O 1
ATOM 608 N N . LEU A 1 70 ? 11.913 2.617 -17.714 1.00 89.44 70 LEU A N 1
ATOM 609 C CA . LEU A 1 70 ? 10.664 3.354 -17.928 1.00 89.44 70 LEU A CA 1
ATOM 610 C C . LEU A 1 70 ? 9.570 2.466 -18.531 1.00 89.44 70 LEU A C 1
ATOM 612 O O . LEU A 1 70 ? 8.424 2.526 -18.088 1.00 89.44 70 LEU A O 1
ATOM 616 N N . PHE A 1 71 ? 9.916 1.615 -19.498 1.00 89.38 71 PHE A N 1
ATOM 617 C CA . PHE A 1 71 ? 8.982 0.663 -20.096 1.00 89.38 71 PHE A CA 1
ATOM 618 C C . PHE A 1 71 ? 8.461 -0.352 -19.076 1.00 89.38 71 PHE A C 1
ATOM 620 O O . PHE A 1 71 ? 7.258 -0.605 -19.009 1.00 89.38 71 PHE A O 1
ATOM 627 N N . PHE A 1 72 ? 9.347 -0.900 -18.245 1.00 90.75 72 PHE A N 1
ATOM 628 C CA . PHE A 1 72 ? 8.954 -1.832 -17.195 1.00 90.75 72 PHE A CA 1
ATOM 629 C C . PHE A 1 72 ? 8.049 -1.159 -16.154 1.00 90.75 72 PHE A C 1
ATOM 631 O O . PHE A 1 72 ? 6.986 -1.686 -15.828 1.00 90.75 72 PHE A O 1
ATOM 638 N N . LEU A 1 73 ? 8.415 0.046 -15.700 1.00 92.19 73 LEU A N 1
ATOM 639 C CA . LEU A 1 73 ? 7.607 0.856 -14.782 1.00 92.19 73 LEU A CA 1
ATOM 640 C C . LEU A 1 73 ? 6.208 1.117 -15.350 1.00 92.19 73 LEU A C 1
ATOM 642 O O . LEU A 1 73 ? 5.205 0.994 -14.649 1.00 92.19 73 LEU A O 1
ATOM 646 N N . PHE A 1 74 ? 6.136 1.422 -16.641 1.00 92.00 74 PHE A N 1
ATOM 647 C CA . PHE A 1 74 ? 4.884 1.645 -17.341 1.00 92.00 74 PHE A CA 1
ATOM 648 C C . PHE A 1 74 ? 4.003 0.392 -17.408 1.00 92.00 74 PHE A C 1
ATOM 650 O O . 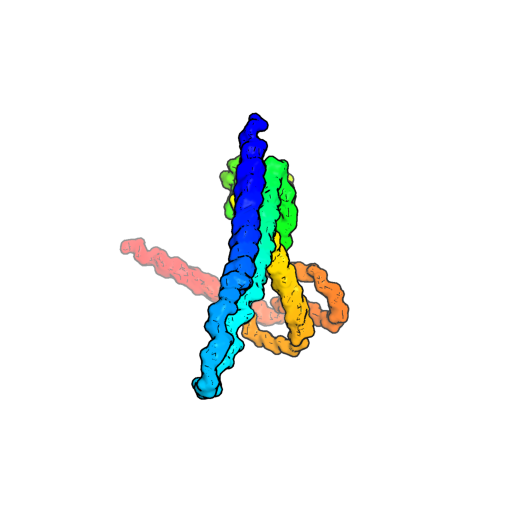PHE A 1 74 ? 2.803 0.486 -17.146 1.00 92.00 74 PHE A O 1
ATOM 657 N N . ILE A 1 75 ? 4.578 -0.786 -17.683 1.00 93.12 75 ILE A N 1
ATOM 658 C CA . ILE A 1 75 ? 3.841 -2.059 -17.626 1.00 93.12 75 ILE A CA 1
ATOM 659 C C . ILE A 1 75 ? 3.304 -2.309 -16.212 1.00 93.12 75 ILE A C 1
ATOM 661 O O . ILE A 1 75 ? 2.138 -2.676 -16.072 1.00 93.12 75 ILE A O 1
ATOM 665 N N . LEU A 1 76 ? 4.106 -2.079 -15.166 1.00 93.00 76 LEU A N 1
ATOM 666 C CA . LEU A 1 76 ? 3.661 -2.264 -13.779 1.00 93.00 76 LEU A CA 1
ATOM 667 C C . LEU A 1 76 ? 2.482 -1.347 -13.429 1.00 93.00 76 LEU A C 1
ATOM 669 O O . LEU A 1 76 ? 1.500 -1.808 -12.845 1.00 93.00 76 LEU A O 1
ATOM 673 N N . ILE A 1 77 ? 2.544 -0.074 -13.832 1.00 93.44 77 ILE A N 1
ATOM 674 C CA . ILE A 1 77 ? 1.440 0.879 -13.644 1.00 93.44 77 ILE A CA 1
ATOM 675 C C . ILE A 1 77 ? 0.201 0.423 -14.420 1.00 93.44 77 ILE A C 1
ATOM 677 O O . ILE A 1 77 ? -0.905 0.474 -13.884 1.00 93.44 77 ILE A O 1
ATOM 681 N N . LEU A 1 78 ? 0.364 -0.066 -15.654 1.00 94.25 78 LEU A N 1
ATOM 682 C CA . LEU A 1 78 ? -0.746 -0.584 -16.455 1.00 94.25 78 LEU A CA 1
ATOM 683 C C . LEU A 1 78 ? -1.402 -1.800 -15.786 1.00 94.25 78 LEU A C 1
ATOM 685 O O . LEU A 1 78 ? -2.628 -1.877 -15.728 1.00 94.25 78 LEU A O 1
ATOM 689 N N . MET A 1 79 ? -0.611 -2.729 -15.240 1.00 94.31 79 MET A N 1
ATOM 690 C CA . MET A 1 79 ? -1.143 -3.871 -14.491 1.00 94.31 79 MET A CA 1
ATOM 691 C C . MET A 1 79 ? -1.875 -3.425 -13.222 1.00 94.31 79 MET A C 1
ATOM 693 O O . MET A 1 79 ? -2.969 -3.922 -12.948 1.00 94.31 79 MET A O 1
ATOM 697 N N . GLY A 1 80 ? -1.327 -2.453 -12.486 1.00 94.50 80 GLY A N 1
ATOM 698 C CA . GLY A 1 80 ? -1.986 -1.856 -11.321 1.00 94.50 80 GLY A CA 1
ATOM 699 C C . GLY A 1 80 ? -3.306 -1.190 -11.685 1.00 94.50 80 GLY A C 1
ATOM 700 O O . GLY A 1 80 ? -4.320 -1.404 -11.023 1.00 94.50 80 GLY A O 1
ATOM 701 N N . PHE A 1 81 ? -3.334 -0.464 -12.800 1.00 94.62 81 PHE A N 1
ATOM 702 C CA . PHE A 1 81 ? -4.548 0.145 -13.326 1.00 94.62 81 PHE A CA 1
ATOM 703 C C . PHE A 1 81 ? -5.601 -0.906 -13.702 1.00 94.62 81 PHE A C 1
ATOM 705 O O . PHE A 1 81 ? -6.759 -0.775 -13.310 1.00 94.62 81 PHE A O 1
ATOM 712 N N . LEU A 1 82 ? -5.216 -1.980 -14.402 1.00 93.25 82 LEU A N 1
ATOM 713 C CA . LEU A 1 82 ? -6.129 -3.075 -14.754 1.00 93.25 82 LEU A CA 1
ATOM 714 C C . LEU A 1 82 ? -6.680 -3.787 -13.511 1.00 93.25 82 LEU A C 1
ATOM 716 O O . LEU A 1 82 ? -7.878 -4.075 -13.450 1.00 93.25 82 LEU A O 1
ATOM 720 N N . LYS A 1 83 ? -5.837 -4.035 -12.501 1.00 92.50 83 LYS A N 1
ATOM 721 C CA . LYS A 1 83 ? -6.265 -4.604 -11.214 1.00 92.50 83 LYS A CA 1
ATOM 722 C C . LYS A 1 83 ? -7.252 -3.678 -10.508 1.00 92.50 83 LYS A C 1
ATOM 724 O O . LYS A 1 83 ? -8.312 -4.126 -10.079 1.00 92.50 83 LYS A O 1
ATOM 729 N N . SER A 1 84 ? -6.940 -2.389 -10.467 1.00 92.56 84 SER A N 1
ATOM 730 C CA . SER A 1 84 ? -7.781 -1.359 -9.864 1.00 92.56 84 SER A CA 1
ATOM 731 C C . SER A 1 84 ? -9.150 -1.251 -10.548 1.00 92.56 84 SER A C 1
ATOM 733 O O . SER A 1 84 ? -10.192 -1.246 -9.891 1.00 92.56 84 SER A O 1
ATOM 735 N N . LEU A 1 85 ? -9.170 -1.297 -11.883 1.00 92.12 85 LEU A N 1
ATOM 736 C CA . LEU A 1 85 ? -10.403 -1.312 -12.666 1.00 92.12 85 LEU A CA 1
ATOM 737 C C . LEU A 1 85 ? -11.224 -2.588 -12.420 1.00 92.12 85 LEU A C 1
ATOM 739 O O . LEU A 1 85 ? -12.449 -2.530 -12.362 1.00 92.12 85 LEU A O 1
ATOM 743 N N . THR A 1 86 ? -10.563 -3.733 -12.238 1.00 91.44 86 THR A N 1
ATOM 744 C CA . THR A 1 86 ? -11.234 -5.009 -11.935 1.00 91.44 86 THR A CA 1
ATOM 745 C C . THR A 1 86 ? -11.899 -4.982 -10.556 1.00 91.44 86 THR A C 1
ATOM 747 O O . THR A 1 86 ? -13.045 -5.419 -10.431 1.00 91.44 86 THR A O 1
ATOM 750 N N . GLY A 1 87 ? -11.227 -4.414 -9.547 1.00 87.69 87 GLY A N 1
ATOM 751 C CA . GLY A 1 87 ? -11.793 -4.225 -8.206 1.00 87.69 87 GLY A CA 1
ATOM 752 C C . GLY A 1 87 ? -13.002 -3.286 -8.194 1.00 87.69 87 GLY A C 1
ATOM 753 O O . GLY A 1 87 ? -13.987 -3.550 -7.505 1.00 87.69 87 GLY A O 1
ATOM 754 N N . LEU A 1 88 ? -12.967 -2.236 -9.023 1.00 87.19 88 LEU A N 1
ATOM 755 C CA . LEU A 1 88 ? -14.050 -1.258 -9.116 1.00 87.19 88 LEU A CA 1
ATOM 756 C C . LEU A 1 88 ? -15.255 -1.749 -9.940 1.00 87.19 88 LEU A C 1
ATOM 758 O O . LEU A 1 88 ? -16.389 -1.438 -9.587 1.00 87.19 88 LEU A O 1
ATOM 762 N N . LEU A 1 89 ? -15.029 -2.487 -11.035 1.00 87.00 89 LEU A N 1
ATOM 763 C CA . LEU A 1 89 ? -16.095 -2.877 -11.970 1.00 87.00 89 LEU A CA 1
ATOM 764 C C . LEU A 1 89 ? -16.731 -4.241 -11.683 1.00 87.00 89 LEU A C 1
ATOM 766 O O . LEU A 1 89 ? -17.927 -4.392 -11.914 1.00 87.00 89 LEU A O 1
ATOM 770 N N . TYR A 1 90 ? -15.953 -5.239 -11.254 1.00 81.62 90 TYR A N 1
ATOM 771 C CA . TYR A 1 90 ? -16.433 -6.625 -11.200 1.00 81.62 90 TYR A CA 1
ATOM 772 C C . TYR A 1 90 ? -16.699 -7.109 -9.780 1.00 81.62 90 TYR A C 1
ATOM 774 O O . TYR A 1 90 ? -17.752 -7.687 -9.522 1.00 81.62 90 TYR A O 1
ATOM 782 N N . CYS A 1 91 ? -15.747 -6.927 -8.860 1.00 79.31 91 CYS A N 1
ATOM 783 C CA . CYS A 1 91 ? -15.876 -7.486 -7.519 1.00 79.31 91 CYS A CA 1
ATOM 784 C C . CYS A 1 91 ? -14.887 -6.852 -6.535 1.00 79.31 91 CYS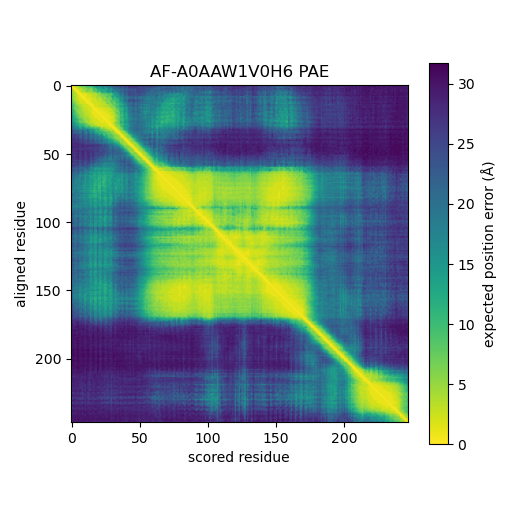 A C 1
ATOM 786 O O . CYS A 1 91 ? -13.671 -6.963 -6.715 1.00 79.31 91 CYS A O 1
ATOM 788 N N . SER A 1 92 ? -15.400 -6.290 -5.435 1.00 79.75 92 SER A N 1
ATOM 789 C CA . SER A 1 92 ? -14.561 -5.765 -4.347 1.00 79.75 92 SER A CA 1
ATOM 790 C C . SER A 1 92 ? -13.703 -6.852 -3.683 1.00 79.75 92 SER A C 1
ATOM 792 O O . SER A 1 92 ? -12.625 -6.554 -3.185 1.00 79.75 92 SER A O 1
ATOM 794 N N . CYS A 1 93 ? -14.107 -8.129 -3.733 1.00 82.56 93 CYS A N 1
ATOM 795 C CA . CYS A 1 93 ? -13.283 -9.226 -3.210 1.00 82.56 93 CYS A CA 1
ATOM 796 C C . CYS A 1 93 ? -11.965 -9.375 -3.987 1.00 82.56 93 CYS A C 1
ATOM 798 O O . CYS A 1 93 ? -10.917 -9.621 -3.396 1.00 82.56 93 CYS A O 1
ATOM 800 N N . VAL A 1 94 ? -11.994 -9.185 -5.311 1.00 83.62 94 VAL A N 1
ATOM 801 C CA . VAL A 1 94 ? -10.793 -9.275 -6.162 1.00 83.62 94 VAL A CA 1
ATOM 802 C C . VAL A 1 94 ? -9.892 -8.051 -5.969 1.00 83.62 94 VAL A C 1
ATOM 804 O O . VAL A 1 94 ? -8.664 -8.165 -6.013 1.00 83.62 94 VAL A O 1
ATOM 807 N N . GLY A 1 95 ? -10.499 -6.885 -5.730 1.00 83.69 95 GLY A N 1
ATOM 808 C CA . GLY A 1 95 ? -9.786 -5.653 -5.400 1.00 83.69 95 GLY A CA 1
ATOM 809 C C . GLY A 1 95 ? -9.072 -5.725 -4.049 1.00 83.69 95 GLY A C 1
ATOM 810 O O . GLY A 1 95 ? -7.934 -5.272 -3.952 1.00 83.69 95 GLY A O 1
ATOM 811 N N . GLY A 1 96 ? -9.682 -6.385 -3.059 1.00 86.94 96 GLY A N 1
ATOM 812 C CA . GLY A 1 96 ? -9.086 -6.682 -1.752 1.00 86.94 96 GLY A CA 1
ATOM 813 C C . GLY A 1 96 ? -7.927 -7.682 -1.795 1.00 86.94 96 GLY A C 1
ATOM 814 O O . GLY A 1 96 ? -7.040 -7.653 -0.944 1.00 86.94 96 GLY A O 1
ATOM 815 N N . TRP A 1 97 ? -7.898 -8.567 -2.794 1.00 88.12 97 TRP A N 1
ATOM 816 C CA . TRP A 1 97 ? -6.961 -9.685 -2.788 1.00 88.12 97 TRP A CA 1
ATOM 817 C C . TRP A 1 97 ? -5.500 -9.222 -2.885 1.00 88.12 97 TRP A C 1
ATOM 8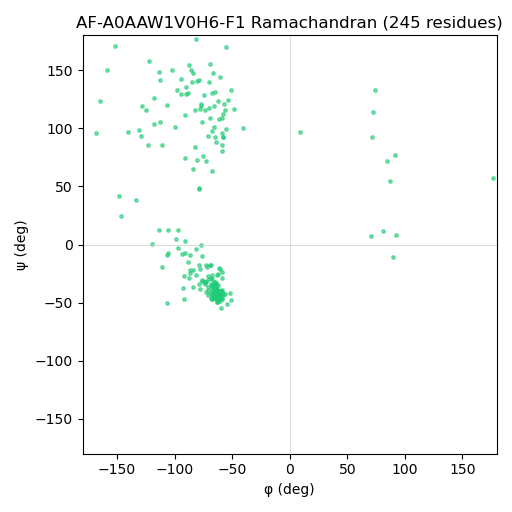19 O O . TRP A 1 97 ? -5.090 -8.589 -3.868 1.00 88.12 97 TRP A O 1
ATOM 829 N N . GLY A 1 98 ? -4.725 -9.558 -1.850 1.00 86.75 98 GLY A N 1
ATOM 830 C CA . GLY A 1 98 ? -3.311 -9.210 -1.696 1.00 86.75 98 GLY A CA 1
ATOM 831 C C . GLY A 1 98 ? -3.043 -7.882 -0.981 1.00 86.75 98 GLY A C 1
ATOM 832 O O . GLY A 1 98 ? -1.898 -7.644 -0.598 1.00 86.75 98 GLY A O 1
ATOM 833 N N . LEU A 1 99 ? -4.058 -7.038 -0.754 1.00 88.25 99 LEU A N 1
ATOM 834 C CA . LEU A 1 99 ? -3.885 -5.773 -0.025 1.00 88.25 99 LEU A CA 1
ATOM 835 C C . LEU A 1 99 ? -3.546 -5.991 1.453 1.00 88.25 99 LEU A C 1
ATOM 837 O O . LEU A 1 99 ? -2.786 -5.201 2.008 1.00 88.25 99 LEU A O 1
ATOM 841 N N . ASP A 1 100 ? -4.011 -7.096 2.037 1.00 86.06 100 ASP A N 1
ATOM 842 C CA . ASP A 1 100 ? -3.706 -7.491 3.419 1.00 86.06 100 ASP A CA 1
ATOM 843 C C . ASP A 1 100 ? -2.207 -7.717 3.668 1.00 86.06 100 ASP A C 1
ATOM 845 O O . ASP A 1 100 ? -1.755 -7.665 4.804 1.00 86.06 100 ASP A O 1
ATOM 849 N N . LEU A 1 101 ? -1.407 -7.960 2.619 1.00 83.88 101 LEU A N 1
ATOM 850 C CA . LEU A 1 101 ? 0.049 -8.064 2.769 1.00 83.88 101 LEU A CA 1
ATOM 851 C C . LEU A 1 101 ? 0.730 -6.689 2.800 1.00 83.88 101 LEU A C 1
ATOM 853 O O . LEU A 1 101 ? 1.837 -6.561 3.320 1.00 83.88 101 LEU A O 1
ATOM 857 N N . LEU A 1 102 ? 0.108 -5.684 2.182 1.00 85.31 102 LEU A N 1
ATOM 858 C CA . LEU A 1 102 ? 0.682 -4.347 2.049 1.00 85.31 102 LEU A CA 1
ATOM 859 C C . LEU A 1 102 ? 0.275 -3.427 3.202 1.00 85.31 102 LEU A C 1
ATOM 861 O O . LEU A 1 102 ? 0.997 -2.483 3.515 1.00 85.31 102 LEU A O 1
ATOM 865 N N . ILE A 1 103 ? -0.884 -3.682 3.806 1.00 85.75 103 ILE A N 1
ATOM 866 C CA . ILE A 1 103 ? -1.413 -2.903 4.919 1.00 85.75 103 ILE A CA 1
ATOM 867 C C . ILE A 1 103 ? -1.533 -3.823 6.118 1.00 85.75 103 ILE A C 1
ATOM 869 O O . ILE A 1 103 ? -2.226 -4.833 6.058 1.00 85.75 103 ILE A O 1
ATOM 873 N N . ASP A 1 104 ? -0.923 -3.415 7.224 1.00 79.94 104 ASP A N 1
ATOM 874 C CA . ASP A 1 104 ? -1.150 -4.051 8.513 1.00 79.94 104 ASP A CA 1
ATOM 875 C C . ASP A 1 104 ? -2.594 -3.765 8.963 1.00 79.94 104 ASP A C 1
ATOM 877 O O . ASP A 1 104 ? -2.915 -2.684 9.468 1.00 79.94 104 ASP A O 1
ATOM 881 N N . LEU A 1 105 ? -3.494 -4.720 8.724 1.00 75.31 105 LEU A N 1
ATOM 882 C CA . LEU A 1 105 ? -4.812 -4.769 9.354 1.00 75.31 105 LEU A CA 1
ATOM 883 C C . LEU A 1 105 ? -4.690 -5.497 10.711 1.00 75.31 105 LEU A C 1
ATOM 885 O O . LEU A 1 105 ? -3.836 -6.375 10.846 1.00 75.31 105 LEU A O 1
ATOM 889 N N . PRO A 1 106 ? -5.522 -5.177 11.722 1.00 69.50 106 PRO A N 1
ATOM 890 C CA . PRO A 1 106 ? -6.705 -4.315 11.682 1.00 69.50 106 PRO A CA 1
ATOM 891 C C . PRO A 1 106 ? -6.400 -2.829 11.942 1.00 69.50 106 PRO A C 1
ATOM 893 O O . PRO A 1 106 ? -5.749 -2.458 12.917 1.00 69.50 106 PRO A O 1
ATOM 896 N N . ARG A 1 107 ? -6.914 -1.952 11.071 1.00 77.50 107 ARG A N 1
ATOM 897 C CA . ARG A 1 107 ? -6.795 -0.494 11.210 1.00 77.50 107 ARG A CA 1
ATOM 898 C C . ARG A 1 107 ? -8.072 0.071 11.843 1.00 77.50 107 ARG A C 1
ATOM 900 O O . ARG A 1 107 ? -9.149 -0.244 11.337 1.00 77.50 107 ARG A O 1
ATOM 907 N N . PRO A 1 108 ? -7.985 0.946 12.863 1.00 81.44 108 PRO A N 1
ATOM 908 C CA . PRO A 1 108 ? -9.167 1.611 13.398 1.00 81.44 108 PRO A CA 1
ATOM 909 C C . PRO A 1 108 ? -9.823 2.478 12.314 1.00 81.44 108 PRO A C 1
ATOM 911 O O . PRO A 1 108 ? -9.180 3.343 11.708 1.00 81.44 108 PRO A O 1
ATOM 914 N N . LEU A 1 109 ? -11.104 2.220 12.058 1.00 86.81 109 LEU A N 1
ATOM 915 C CA . LEU A 1 109 ? -11.975 3.021 11.209 1.00 86.81 109 LEU A CA 1
ATOM 916 C C . LEU A 1 109 ? -12.679 4.093 12.053 1.00 86.81 109 LEU A C 1
ATOM 918 O O . LEU A 1 109 ? -13.316 3.762 13.052 1.00 86.81 109 LEU A O 1
ATOM 922 N N . PRO A 1 110 ? -12.640 5.369 11.637 1.00 86.81 110 PRO A N 1
ATOM 923 C CA . PRO A 1 110 ? -13.414 6.410 12.307 1.00 86.81 110 PRO A CA 1
ATOM 924 C C . PRO A 1 110 ? -14.924 6.253 12.065 1.00 86.81 110 PRO A C 1
ATOM 926 O O . PRO A 1 110 ? -15.723 6.661 12.897 1.00 86.81 110 PRO A O 1
ATOM 929 N N . GLN A 1 111 ? -15.313 5.691 10.917 1.00 92.19 111 GLN A N 1
ATOM 930 C CA . GLN A 1 111 ? -16.702 5.545 10.484 1.00 92.19 111 GLN A CA 1
ATOM 931 C C . GLN A 1 111 ? -16.809 4.427 9.439 1.00 92.19 111 GLN A C 1
ATOM 933 O O . GLN A 1 111 ? -15.860 4.201 8.673 1.00 92.19 111 GLN A O 1
ATOM 938 N N . TYR A 1 112 ? -17.965 3.758 9.381 1.00 93.38 112 TYR A N 1
ATOM 939 C CA . TYR A 1 112 ? -18.278 2.807 8.314 1.00 93.38 112 TYR A CA 1
ATOM 940 C C . TYR A 1 112 ? -18.270 3.484 6.940 1.00 93.38 112 TYR A C 1
ATOM 942 O O . TYR A 1 112 ? -18.664 4.642 6.791 1.00 93.38 112 TYR A O 1
ATOM 950 N N . GLN A 1 113 ? -17.808 2.750 5.928 1.00 90.62 113 GLN A N 1
ATOM 951 C CA . GLN A 1 113 ? -17.711 3.251 4.553 1.00 90.62 113 GLN A CA 1
ATOM 952 C C . GLN A 1 113 ? -19.036 3.111 3.798 1.00 90.62 113 GLN A C 1
ATOM 954 O O . GLN A 1 113 ? -19.277 3.792 2.799 1.00 90.62 113 GLN A O 1
ATOM 959 N N . GLU A 1 114 ? -19.894 2.212 4.264 1.00 90.38 114 GLU A N 1
ATOM 960 C CA . GLU A 1 114 ? -21.203 1.948 3.709 1.00 90.38 114 GLU A CA 1
ATOM 961 C C . GLU A 1 114 ? -22.180 3.078 4.065 1.00 90.38 114 GLU A C 1
ATOM 963 O O . GLU A 1 114 ? -22.352 3.400 5.244 1.00 90.38 114 GLU A O 1
ATOM 968 N N . PRO A 1 115 ? -22.899 3.654 3.085 1.00 89.75 115 PRO A N 1
ATOM 969 C CA . PRO A 1 115 ? -23.779 4.794 3.340 1.00 89.75 115 PRO A CA 1
ATOM 970 C C . PRO A 1 115 ? -24.929 4.465 4.302 1.00 89.75 115 PRO A C 1
ATOM 972 O O . PRO A 1 115 ? -25.407 5.353 5.000 1.00 89.75 115 PRO A O 1
ATOM 975 N N . TRP A 1 116 ? -25.357 3.200 4.381 1.00 91.38 116 TRP A N 1
ATOM 976 C CA . TRP A 1 116 ? -26.407 2.762 5.310 1.00 91.38 116 TRP A CA 1
ATOM 977 C C . TRP A 1 116 ? -25.915 2.572 6.755 1.00 91.38 116 TRP A C 1
ATOM 979 O O . TRP A 1 116 ? -26.731 2.566 7.674 1.00 91.38 116 TRP A O 1
ATOM 989 N N . LEU A 1 117 ? -24.601 2.451 6.970 1.00 91.75 117 LEU A N 1
ATOM 990 C CA . LEU A 1 117 ? -23.979 2.332 8.295 1.00 91.75 117 LEU A CA 1
ATOM 991 C C . LEU A 1 117 ? -23.262 3.609 8.733 1.00 91.75 117 LEU A C 1
ATOM 993 O O . LEU A 1 117 ? -22.844 3.693 9.882 1.00 91.75 117 LEU A O 1
ATOM 997 N N . ALA A 1 118 ? -23.141 4.609 7.857 1.00 89.06 118 ALA A N 1
ATOM 998 C CA . ALA A 1 118 ? -22.371 5.818 8.122 1.00 89.06 118 ALA A CA 1
ATOM 999 C C . ALA A 1 118 ? -22.755 6.489 9.455 1.00 89.06 118 ALA A C 1
ATOM 1001 O O . ALA A 1 118 ? -21.884 6.885 10.216 1.00 89.06 118 ALA A O 1
ATOM 1002 N N . CYS A 1 119 ? -24.039 6.575 9.806 1.00 90.88 119 CYS A N 1
ATOM 1003 C CA . CYS A 1 119 ? -24.465 7.234 11.049 1.00 90.88 119 CYS A CA 1
ATOM 1004 C C . CYS A 1 119 ? -24.254 6.402 12.328 1.00 90.88 119 CYS A C 1
ATOM 1006 O O . CYS A 1 119 ? -24.631 6.862 13.405 1.00 90.88 119 CYS A O 1
ATOM 1008 N N . ARG A 1 120 ? -23.719 5.181 12.231 1.00 92.62 120 ARG A N 1
ATOM 1009 C CA . ARG A 1 120 ? -23.526 4.280 13.372 1.00 92.62 120 ARG A CA 1
ATOM 1010 C C . ARG A 1 120 ? -22.070 4.266 13.830 1.00 92.62 120 ARG A C 1
ATOM 1012 O O . ARG A 1 120 ? -21.152 4.453 13.034 1.00 92.62 120 ARG A O 1
ATOM 1019 N N . GLU A 1 121 ? -21.880 4.021 15.122 1.00 92.44 121 GLU A N 1
ATOM 1020 C CA . GLU A 1 121 ? -20.558 3.833 15.719 1.00 92.44 121 GLU A CA 1
ATOM 1021 C C . GLU A 1 121 ? -19.939 2.509 15.258 1.00 92.44 121 GLU A C 1
ATOM 1023 O O . GLU A 1 121 ? -20.638 1.501 15.142 1.00 92.44 121 GLU A O 1
ATOM 1028 N N . VAL A 1 122 ? -18.633 2.521 14.974 1.00 93.88 122 VAL A N 1
ATOM 1029 C CA . VAL A 1 122 ? -17.908 1.343 14.488 1.00 93.88 122 VAL A CA 1
ATOM 1030 C C . VAL A 1 122 ? -17.706 0.352 15.626 1.00 93.88 122 VAL A C 1
ATOM 1032 O O . VAL A 1 122 ? -16.988 0.630 16.583 1.00 93.88 122 VAL A O 1
ATOM 1035 N N . VAL A 1 123 ? -18.315 -0.822 15.489 1.00 94.06 123 VAL A N 1
ATOM 1036 C CA . VAL A 1 123 ? -18.146 -1.948 16.407 1.00 94.06 123 VAL A CA 1
ATOM 1037 C C . VAL A 1 123 ? -16.992 -2.820 15.924 1.00 94.06 123 VAL A C 1
ATOM 1039 O O . VAL A 1 123 ? -16.884 -3.124 14.732 1.00 94.06 123 VAL A O 1
ATOM 1042 N N . TYR A 1 124 ? -16.141 -3.228 16.860 1.00 93.81 124 TYR A N 1
ATOM 1043 C CA . TYR A 1 124 ? -15.005 -4.109 16.614 1.00 93.81 124 TYR A CA 1
ATOM 1044 C C . TYR A 1 124 ? -15.210 -5.451 17.306 1.00 93.81 124 TYR A C 1
ATOM 1046 O O . TYR A 1 124 ? -15.828 -5.515 18.369 1.00 93.81 124 TYR A O 1
ATOM 1054 N N . ASP A 1 125 ? -14.682 -6.513 16.709 1.00 93.62 125 ASP A N 1
ATOM 1055 C CA . ASP A 1 125 ? -14.617 -7.819 17.357 1.00 93.62 125 ASP A CA 1
ATOM 1056 C C . ASP A 1 125 ? -13.432 -7.938 18.331 1.00 93.62 125 ASP A C 1
ATOM 1058 O O . ASP A 1 125 ? -12.600 -7.037 18.458 1.00 93.62 125 ASP A O 1
ATOM 1062 N N . GLU A 1 126 ? -13.337 -9.082 19.011 1.00 91.62 126 GLU A N 1
ATOM 1063 C CA . GLU A 1 126 ? -12.257 -9.395 19.960 1.00 91.62 126 GLU A CA 1
ATOM 1064 C C . GLU A 1 126 ? -10.857 -9.358 19.321 1.00 91.62 126 GLU A C 1
ATOM 1066 O O . GLU A 1 126 ? -9.861 -9.135 20.007 1.00 91.62 126 GLU A O 1
ATOM 1071 N N . ALA A 1 127 ? -10.775 -9.549 18.001 1.00 88.00 127 ALA A N 1
ATOM 1072 C CA . ALA A 1 127 ? -9.538 -9.489 17.230 1.00 88.00 127 ALA A CA 1
ATOM 1073 C C . ALA A 1 127 ? -9.248 -8.079 16.673 1.00 88.00 127 ALA A C 1
ATOM 1075 O O . ALA A 1 127 ? -8.259 -7.898 15.961 1.00 88.00 127 ALA A O 1
ATOM 1076 N N . GLY A 1 128 ? -10.088 -7.086 16.984 1.00 89.19 128 GLY A N 1
ATOM 1077 C CA . GLY A 1 128 ? -9.950 -5.698 16.552 1.00 89.19 128 GLY A CA 1
ATOM 1078 C C . GLY A 1 128 ? -10.439 -5.414 15.130 1.00 89.19 128 GLY A C 1
ATOM 1079 O O . GLY A 1 128 ? -10.158 -4.337 14.608 1.00 89.19 128 GLY A O 1
ATOM 1080 N N . TRP A 1 129 ? -11.153 -6.335 14.479 1.00 89.88 129 TRP A N 1
ATOM 1081 C CA . TRP A 1 129 ? -11.701 -6.131 13.135 1.00 89.88 129 TRP A CA 1
ATOM 1082 C C . TRP A 1 129 ? -13.051 -5.421 13.180 1.00 89.88 129 TRP A C 1
ATOM 1084 O O . TRP A 1 129 ? -13.877 -5.757 14.029 1.00 89.88 129 TRP A O 1
ATOM 1094 N N . PRO A 1 130 ? -13.321 -4.477 12.259 1.00 90.81 130 PRO A N 1
ATOM 1095 C CA . PRO A 1 130 ? -14.640 -3.873 12.162 1.00 90.81 130 PRO A CA 1
ATOM 1096 C C . PRO A 1 130 ? -15.658 -4.939 11.742 1.00 90.81 130 PRO A C 1
ATOM 1098 O O . PRO A 1 130 ? -15.444 -5.681 10.780 1.00 90.81 130 PRO A O 1
ATOM 1101 N N . VAL A 1 131 ? -16.774 -4.996 12.461 1.00 94.19 131 VAL A N 1
ATOM 1102 C CA . VAL A 1 131 ? -17.885 -5.917 12.196 1.00 94.19 131 VAL A CA 1
ATOM 1103 C C . VAL A 1 131 ? -19.173 -5.146 11.964 1.00 94.19 131 VAL A C 1
ATOM 1105 O O . VAL A 1 131 ? -19.311 -3.992 12.370 1.00 94.19 131 VAL A O 1
ATOM 1108 N N . HIS A 1 132 ? -20.127 -5.766 11.281 1.00 93.62 132 HIS A N 1
ATOM 1109 C CA . HIS A 1 132 ? -21.454 -5.195 11.104 1.00 93.62 132 HIS A CA 1
ATOM 1110 C C . HIS A 1 132 ? -22.186 -5.142 12.463 1.00 93.62 132 HIS A C 1
ATOM 1112 O O . HIS A 1 132 ? -22.258 -6.170 13.136 1.00 93.62 132 HIS A O 1
ATOM 1118 N N . PRO A 1 133 ? -22.778 -4.004 12.875 1.00 92.62 133 PRO A N 1
ATOM 1119 C CA . PRO A 1 133 ? -23.307 -3.836 14.233 1.00 92.62 133 PRO A CA 1
ATOM 1120 C C . PRO A 1 133 ? -24.502 -4.750 14.542 1.00 92.62 133 PRO A C 1
ATOM 1122 O O . PRO A 1 133 ? -24.663 -5.175 15.679 1.00 92.62 133 PRO A O 1
ATOM 1125 N N . ASP A 1 134 ? -25.327 -5.067 13.537 1.00 92.94 134 ASP A N 1
ATOM 1126 C CA . ASP A 1 134 ? -26.526 -5.896 13.737 1.00 92.94 134 ASP A CA 1
ATOM 1127 C C . ASP A 1 134 ? -26.259 -7.408 13.634 1.00 92.94 134 ASP A C 1
ATOM 1129 O O . ASP A 1 134 ? -26.978 -8.196 14.240 1.00 92.94 134 ASP A O 1
ATOM 1133 N N . THR A 1 135 ? -25.263 -7.831 12.847 1.00 92.69 135 THR A N 1
ATOM 1134 C CA . THR A 1 135 ? -25.024 -9.258 12.546 1.00 92.69 135 THR A CA 1
ATOM 1135 C C . THR A 1 135 ? -23.744 -9.793 13.176 1.00 92.69 135 THR A C 1
ATOM 1137 O O . THR A 1 135 ? -23.591 -11.003 13.299 1.00 92.69 135 THR A O 1
ATOM 1140 N N . GLY A 1 136 ? -22.812 -8.916 13.559 1.00 89.94 136 GLY A N 1
ATOM 1141 C CA . GLY A 1 136 ? -21.484 -9.297 14.041 1.00 89.94 136 GLY A CA 1
ATOM 1142 C C . GLY A 1 136 ? -20.564 -9.863 12.954 1.00 89.94 136 GLY A C 1
ATOM 1143 O O . GLY A 1 136 ? -19.474 -10.336 13.261 1.00 89.94 136 GLY A O 1
ATOM 1144 N N . GLU A 1 137 ? -20.966 -9.828 11.681 1.00 91.81 137 GLU A N 1
ATOM 1145 C CA . GLU A 1 137 ? -20.170 -10.394 10.591 1.00 91.81 137 GLU A CA 1
ATOM 1146 C C . GLU A 1 137 ? -19.107 -9.410 10.078 1.00 91.81 137 GLU A C 1
ATOM 1148 O O . GLU A 1 137 ? -19.328 -8.198 10.002 1.00 91.81 137 GLU A O 1
ATOM 1153 N N . ARG A 1 138 ? -17.960 -9.937 9.631 1.00 88.69 138 ARG A N 1
ATOM 1154 C CA . ARG A 1 138 ? -16.862 -9.174 9.000 1.00 88.69 138 ARG A CA 1
ATOM 1155 C C . ARG A 1 138 ? -17.151 -8.846 7.525 1.00 88.69 138 ARG A C 1
ATOM 1157 O O . ARG A 1 138 ? -16.334 -9.105 6.646 1.00 88.69 138 ARG A O 1
ATOM 1164 N N . THR A 1 139 ? -18.344 -8.332 7.236 1.00 85.19 139 THR A N 1
ATOM 1165 C CA . THR A 1 139 ? -18.802 -8.001 5.871 1.00 85.19 139 THR A CA 1
ATOM 1166 C C . THR A 1 139 ? -18.552 -6.543 5.480 1.00 85.19 139 THR A C 1
ATOM 1168 O O . THR A 1 139 ? -18.727 -6.176 4.318 1.00 85.19 139 THR A O 1
ATOM 1171 N N . VAL A 1 140 ? -18.122 -5.718 6.435 1.00 87.88 140 VAL A N 1
ATOM 1172 C CA . VAL A 1 140 ? -17.876 -4.283 6.263 1.00 87.88 140 VAL A CA 1
ATOM 1173 C C . VAL A 1 140 ? -16.526 -3.993 5.609 1.00 87.88 140 VAL A C 1
ATOM 1175 O O . VAL A 1 140 ? -15.503 -4.621 5.891 1.00 87.88 140 VAL A O 1
ATOM 1178 N N . LYS A 1 141 ? -16.518 -3.003 4.719 1.00 86.81 141 LYS A N 1
ATOM 1179 C CA . LYS A 1 141 ? -15.346 -2.555 3.973 1.00 86.81 141 LYS A CA 1
ATOM 1180 C C . LYS A 1 141 ? -14.445 -1.702 4.855 1.00 86.81 141 LYS A C 1
ATOM 1182 O O . LYS A 1 141 ? -14.802 -0.606 5.278 1.00 86.81 141 LYS A O 1
ATOM 1187 N N . VAL A 1 142 ? -13.218 -2.176 5.039 1.00 86.88 142 VAL A N 1
ATOM 1188 C CA . VAL A 1 142 ? -12.172 -1.477 5.803 1.00 86.88 142 VAL A CA 1
ATOM 1189 C C . VAL A 1 142 ? -11.616 -0.268 5.032 1.00 86.88 142 VAL A C 1
ATOM 1191 O O . VAL A 1 142 ? -11.204 0.731 5.618 1.00 86.88 142 VAL A O 1
ATOM 1194 N N . LEU A 1 143 ? -11.593 -0.332 3.699 1.00 87.94 143 LEU A N 1
ATOM 1195 C CA . LEU A 1 143 ? -10.989 0.693 2.847 1.00 87.94 143 LEU A 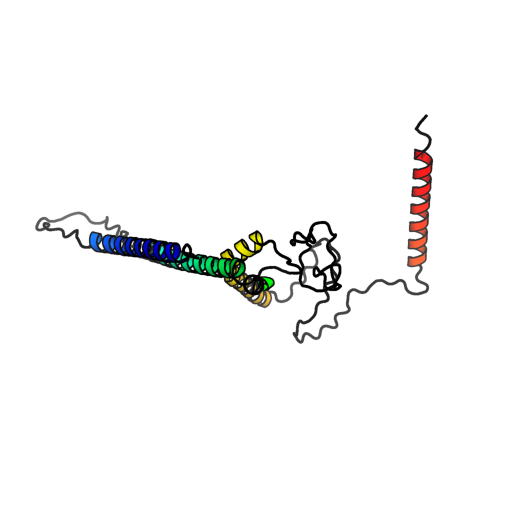CA 1
ATOM 1196 C C . LEU A 1 143 ? -12.046 1.434 2.033 1.00 87.94 143 LEU A C 1
ATOM 1198 O O . LEU A 1 143 ? -12.988 0.844 1.505 1.00 87.94 143 LEU A O 1
ATOM 1202 N N . THR A 1 144 ? -11.851 2.745 1.882 1.00 88.56 144 THR A N 1
ATOM 1203 C CA . THR A 1 144 ? -12.661 3.538 0.951 1.00 88.56 144 THR A CA 1
ATOM 1204 C C . THR A 1 144 ? -12.354 3.091 -0.481 1.00 88.56 144 THR A C 1
ATOM 1206 O O . THR A 1 144 ? -11.205 2.773 -0.794 1.00 88.56 144 THR A O 1
ATOM 1209 N N . GLY A 1 145 ? -13.333 3.148 -1.390 1.00 87.50 145 GLY A N 1
ATOM 1210 C CA . GLY A 1 145 ? -13.107 2.765 -2.792 1.00 87.50 145 GLY A CA 1
ATOM 1211 C C . GLY A 1 145 ? -12.012 3.590 -3.487 1.00 87.50 145 GLY A C 1
ATOM 1212 O O . GLY A 1 145 ? -11.301 3.082 -4.349 1.00 87.50 145 GLY A O 1
ATOM 1213 N N . ARG A 1 146 ? -11.806 4.850 -3.070 1.00 89.69 146 ARG A N 1
ATOM 1214 C CA . ARG A 1 146 ? -10.690 5.678 -3.560 1.00 89.69 146 ARG A CA 1
ATOM 1215 C C . ARG A 1 146 ? -9.351 5.124 -3.085 1.00 89.69 146 ARG A C 1
ATOM 1217 O O . ARG A 1 146 ? -8.425 4.999 -3.877 1.00 89.69 146 ARG A O 1
ATOM 1224 N N . THR A 1 147 ? -9.250 4.787 -1.801 1.00 90.50 147 THR A N 1
ATOM 1225 C CA . THR A 1 147 ? -8.028 4.216 -1.226 1.00 90.50 147 THR A CA 1
ATOM 1226 C C . THR A 1 147 ? -7.723 2.855 -1.847 1.00 90.50 147 THR A C 1
ATOM 1228 O O . THR A 1 147 ? -6.591 2.630 -2.258 1.00 90.50 147 THR A O 1
ATOM 1231 N N . GLU A 1 148 ? -8.727 1.990 -2.002 1.00 91.31 148 GLU A N 1
ATOM 1232 C CA . GLU A 1 148 ? -8.596 0.700 -2.690 1.00 91.31 148 GLU A CA 1
ATOM 1233 C C . GLU A 1 148 ? -8.103 0.879 -4.136 1.00 91.31 148 GLU A C 1
ATOM 1235 O O . GLU A 1 148 ? -7.199 0.164 -4.573 1.00 91.31 148 GLU A O 1
ATOM 1240 N N . PHE A 1 149 ? -8.624 1.879 -4.858 1.00 92.56 149 PHE A N 1
ATOM 1241 C CA . PHE A 1 149 ? -8.171 2.204 -6.211 1.00 92.56 149 PHE A CA 1
ATOM 1242 C C . PHE A 1 149 ? -6.684 2.588 -6.246 1.00 92.56 149 PHE A C 1
ATOM 1244 O O . PHE A 1 149 ? -5.928 2.063 -7.069 1.00 92.56 149 PHE A O 1
ATOM 1251 N N . PHE A 1 150 ? -6.259 3.489 -5.353 1.00 93.81 150 PHE A N 1
ATOM 1252 C CA . PHE A 1 150 ? -4.869 3.946 -5.280 1.00 93.81 150 PHE A CA 1
ATOM 1253 C C . PHE A 1 150 ? -3.913 2.833 -4.856 1.00 93.81 150 PHE A C 1
ATOM 1255 O O . PHE A 1 150 ? -2.842 2.695 -5.443 1.00 93.81 150 PHE A O 1
ATOM 1262 N N . LEU A 1 151 ? -4.300 2.015 -3.877 1.00 93.00 151 LEU A N 1
ATOM 1263 C CA . LEU A 1 151 ? -3.477 0.903 -3.414 1.00 93.00 151 LEU A CA 1
ATOM 1264 C C . LEU A 1 151 ? -3.295 -0.151 -4.505 1.00 93.00 151 LEU A C 1
ATOM 1266 O O . LEU A 1 151 ? -2.175 -0.593 -4.737 1.00 93.00 151 LEU A O 1
ATOM 1270 N N . ASN A 1 152 ? -4.364 -0.501 -5.225 1.00 93.25 152 ASN A N 1
ATOM 1271 C CA . ASN A 1 152 ? -4.280 -1.428 -6.354 1.00 93.25 152 ASN A CA 1
ATOM 1272 C C . ASN A 1 152 ? -3.429 -0.878 -7.508 1.00 93.25 152 ASN A C 1
ATOM 1274 O O . ASN A 1 152 ? -2.719 -1.646 -8.157 1.00 93.25 152 ASN A O 1
ATOM 1278 N N . LEU A 1 153 ? -3.450 0.440 -7.733 1.00 94.25 153 LEU A N 1
ATOM 1279 C CA . LEU A 1 153 ? -2.611 1.098 -8.736 1.00 94.25 153 LEU A CA 1
ATOM 1280 C C . LEU A 1 153 ? -1.117 0.969 -8.407 1.00 94.25 153 LEU A C 1
ATOM 1282 O O . LEU A 1 153 ? -0.322 0.649 -9.288 1.00 94.25 153 LEU A O 1
ATOM 1286 N N . ILE A 1 154 ? -0.738 1.193 -7.146 1.00 94.62 154 ILE A N 1
ATOM 1287 C CA . ILE A 1 154 ? 0.665 1.112 -6.711 1.00 94.62 154 ILE A CA 1
ATOM 1288 C C . ILE A 1 154 ? 1.094 -0.306 -6.320 1.00 94.62 154 ILE A C 1
ATOM 1290 O O . ILE A 1 154 ? 2.283 -0.531 -6.110 1.00 94.62 154 ILE A O 1
ATOM 1294 N N . PHE A 1 155 ? 0.162 -1.258 -6.222 1.00 94.25 155 PHE A N 1
ATOM 1295 C CA . PHE A 1 155 ? 0.391 -2.600 -5.683 1.00 94.25 155 PHE A CA 1
ATOM 1296 C C . PHE A 1 155 ? 1.593 -3.296 -6.324 1.00 94.25 155 PHE A C 1
ATOM 1298 O O . PHE A 1 155 ? 2.474 -3.775 -5.621 1.00 94.25 155 PHE A O 1
ATOM 1305 N N . PHE A 1 156 ? 1.685 -3.286 -7.655 1.00 93.75 156 PHE A N 1
ATOM 1306 C CA . PHE A 1 156 ? 2.772 -3.955 -8.378 1.00 93.75 156 PHE A CA 1
ATOM 1307 C C . PHE A 1 156 ? 4.149 -3.312 -8.177 1.00 93.75 156 PHE A C 1
ATOM 1309 O O . PHE A 1 156 ? 5.159 -3.960 -8.429 1.00 93.75 156 PHE A O 1
ATOM 1316 N N . ILE A 1 157 ? 4.202 -2.063 -7.712 1.00 92.75 157 ILE A N 1
ATOM 1317 C CA . ILE A 1 157 ? 5.447 -1.372 -7.358 1.00 92.75 157 ILE A CA 1
ATOM 1318 C C . ILE A 1 157 ? 5.745 -1.583 -5.871 1.00 92.75 157 ILE A C 1
ATOM 1320 O O . ILE A 1 157 ? 6.860 -1.933 -5.496 1.00 92.75 157 ILE A O 1
ATOM 1324 N N . ALA A 1 158 ? 4.742 -1.400 -5.017 1.00 92.56 158 ALA A N 1
ATOM 1325 C CA . ALA A 1 158 ? 4.893 -1.452 -3.571 1.00 92.56 158 ALA A CA 1
ATOM 1326 C C . ALA A 1 158 ? 5.147 -2.879 -3.056 1.00 92.56 158 ALA A C 1
ATOM 1328 O O . ALA A 1 158 ? 5.948 -3.065 -2.147 1.00 92.56 158 ALA A O 1
ATOM 1329 N N . TYR A 1 159 ? 4.528 -3.893 -3.663 1.00 91.88 159 TYR A N 1
ATOM 1330 C CA . TYR A 1 159 ? 4.680 -5.300 -3.287 1.00 91.88 159 TYR A CA 1
ATOM 1331 C C . TYR A 1 159 ? 6.131 -5.815 -3.378 1.00 91.88 159 TYR A C 1
ATOM 1333 O O . TYR A 1 159 ? 6.644 -6.303 -2.368 1.00 91.88 159 TYR A O 1
ATOM 1341 N N . PRO A 1 160 ? 6.844 -5.699 -4.520 1.00 90.12 160 PRO A N 1
ATOM 1342 C CA . PRO A 1 160 ? 8.240 -6.122 -4.584 1.00 90.12 160 PRO A CA 1
ATOM 1343 C C . PRO A 1 160 ? 9.136 -5.291 -3.661 1.00 90.12 160 PRO A C 1
ATOM 1345 O O . PRO A 1 160 ? 10.061 -5.844 -3.079 1.00 90.12 160 PRO A O 1
ATOM 1348 N N . LEU A 1 161 ? 8.850 -3.998 -3.462 1.00 89.88 161 LEU A N 1
ATOM 1349 C CA . LEU A 1 161 ? 9.585 -3.177 -2.494 1.00 89.88 161 LEU A CA 1
ATOM 1350 C C . LEU A 1 161 ? 9.396 -3.684 -1.059 1.00 89.88 161 LEU A C 1
ATOM 1352 O O . LEU A 1 161 ? 10.375 -3.817 -0.331 1.00 89.88 161 LEU A O 1
ATOM 1356 N N . ALA A 1 162 ? 8.168 -4.030 -0.667 1.00 87.94 162 ALA A N 1
ATOM 1357 C CA . ALA A 1 162 ? 7.879 -4.603 0.644 1.00 87.94 162 ALA A CA 1
ATOM 1358 C C . ALA A 1 162 ? 8.590 -5.952 0.841 1.00 87.94 162 ALA A C 1
ATOM 1360 O O . ALA A 1 162 ? 9.183 -6.188 1.893 1.00 87.94 162 ALA A O 1
ATOM 1361 N N . LEU A 1 163 ? 8.604 -6.814 -0.184 1.00 88.69 163 LEU A N 1
ATOM 1362 C CA . LEU A 1 163 ? 9.376 -8.059 -0.153 1.00 88.69 163 LEU A CA 1
ATOM 1363 C C . LEU A 1 163 ? 10.879 -7.803 -0.024 1.00 88.69 163 LEU A C 1
ATOM 1365 O O . LEU A 1 163 ? 11.530 -8.473 0.769 1.00 88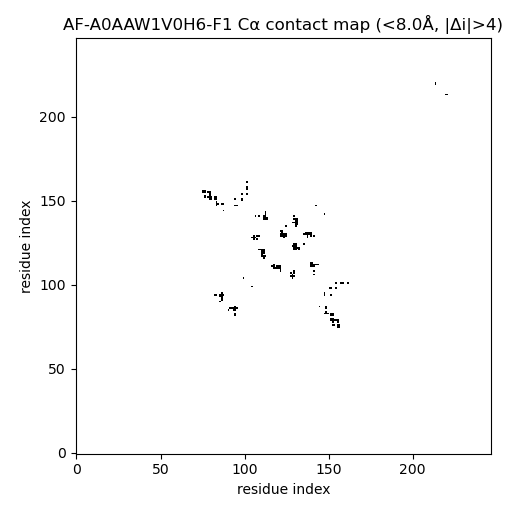.69 163 LEU A O 1
ATOM 1369 N N . LEU A 1 164 ? 11.430 -6.829 -0.754 1.00 89.19 164 LEU A N 1
ATOM 1370 C CA . LEU A 1 164 ? 12.841 -6.458 -0.634 1.00 89.19 164 LEU A CA 1
ATOM 1371 C C . LEU A 1 164 ? 13.170 -5.968 0.776 1.00 89.19 164 LEU A C 1
ATOM 1373 O O . LEU A 1 164 ? 14.172 -6.401 1.333 1.00 89.19 164 LEU A O 1
ATOM 1377 N N . VAL A 1 165 ? 12.319 -5.137 1.383 1.00 87.69 165 VAL A N 1
ATOM 1378 C CA . VAL A 1 165 ? 12.498 -4.694 2.774 1.00 87.69 165 VAL A CA 1
ATOM 1379 C C . VAL A 1 165 ? 12.477 -5.885 3.731 1.00 87.69 165 VAL A C 1
ATOM 1381 O O . VAL A 1 165 ? 13.384 -6.000 4.549 1.00 87.69 165 VAL A O 1
ATOM 1384 N N . LYS A 1 166 ? 11.528 -6.821 3.583 1.00 85.75 166 LYS A N 1
ATOM 1385 C CA . LYS A 1 166 ? 11.486 -8.039 4.412 1.00 85.75 166 LYS A CA 1
ATOM 1386 C C . LYS A 1 166 ? 12.709 -8.937 4.213 1.00 85.75 166 LYS A C 1
ATOM 1388 O O . LYS A 1 166 ? 13.223 -9.501 5.173 1.00 85.75 166 LYS A O 1
ATOM 1393 N N . LEU A 1 167 ? 13.197 -9.076 2.980 1.00 87.06 167 LEU A N 1
ATOM 1394 C CA . LEU A 1 167 ? 14.423 -9.822 2.685 1.00 87.06 167 LEU A CA 1
ATOM 1395 C C . LEU A 1 167 ? 15.651 -9.147 3.302 1.00 87.06 167 LEU A C 1
ATOM 1397 O O . LEU A 1 167 ? 16.500 -9.832 3.870 1.00 87.06 167 LEU A O 1
ATOM 1401 N N . ILE A 1 168 ? 15.724 -7.815 3.232 1.00 87.50 168 ILE A N 1
ATOM 1402 C CA . ILE A 1 168 ? 16.786 -7.032 3.865 1.00 87.50 168 ILE A CA 1
ATOM 1403 C C . ILE A 1 168 ? 16.730 -7.217 5.380 1.00 87.50 168 ILE A C 1
ATOM 1405 O O . ILE A 1 168 ? 17.753 -7.550 5.967 1.00 87.50 168 ILE A O 1
ATOM 1409 N N . GLU A 1 169 ? 15.557 -7.090 6.000 1.00 83.44 169 GLU A N 1
ATOM 1410 C CA . GLU A 1 169 ? 15.353 -7.321 7.433 1.00 83.44 169 GLU A CA 1
ATOM 1411 C C . GLU A 1 169 ? 15.844 -8.716 7.844 1.00 83.44 169 GLU A C 1
ATOM 1413 O O . GLU A 1 169 ? 16.706 -8.833 8.714 1.00 83.44 169 GLU A O 1
ATOM 1418 N N . MET A 1 170 ? 15.417 -9.765 7.134 1.00 79.25 170 MET A N 1
ATOM 1419 C CA . MET A 1 170 ? 15.883 -11.133 7.387 1.00 79.25 170 MET A CA 1
ATOM 1420 C C . MET A 1 170 ? 17.404 -11.276 7.219 1.00 79.25 170 MET A C 1
ATOM 1422 O O . MET A 1 170 ? 18.052 -11.935 8.029 1.00 79.25 170 MET A O 1
ATOM 1426 N N . SER A 1 171 ? 18.001 -10.638 6.210 1.00 78.44 171 SER A N 1
ATOM 1427 C CA . SER A 1 171 ? 19.451 -10.695 5.976 1.00 78.44 171 SER A CA 1
ATOM 1428 C C . SER A 1 171 ? 20.274 -9.894 6.997 1.00 78.44 171 SER A C 1
ATOM 1430 O O . SER A 1 171 ? 21.382 -10.300 7.352 1.00 78.44 171 SER A O 1
ATOM 1432 N N . CYS A 1 172 ? 19.730 -8.789 7.514 1.00 67.75 172 CYS A N 1
ATOM 1433 C CA . CYS A 1 172 ? 20.372 -7.932 8.510 1.00 67.75 172 CYS A CA 1
ATOM 1434 C C . CYS A 1 172 ? 20.261 -8.521 9.924 1.00 67.75 172 CYS A C 1
ATOM 1436 O O . CYS A 1 172 ? 21.219 -8.435 10.693 1.00 67.75 172 CYS A O 1
ATOM 1438 N N . CYS A 1 173 ? 19.157 -9.202 10.246 1.00 58.22 173 CYS A N 1
ATOM 1439 C CA . CYS A 1 173 ? 18.981 -9.904 11.521 1.00 58.22 173 CYS A CA 1
ATOM 1440 C C . CYS A 1 173 ? 19.841 -11.174 11.647 1.00 58.22 173 CYS A C 1
ATOM 1442 O O . CYS A 1 173 ? 20.124 -11.605 12.761 1.00 58.22 173 CYS A O 1
ATOM 1444 N N . ILE A 1 174 ? 20.337 -11.741 10.538 1.00 55.50 174 ILE A N 1
ATOM 1445 C CA . ILE A 1 174 ? 21.343 -12.822 10.573 1.00 55.50 174 ILE A CA 1
ATOM 1446 C C . ILE A 1 174 ? 22.710 -12.301 11.067 1.00 55.50 174 ILE A C 1
ATOM 1448 O O . ILE A 1 174 ? 23.554 -13.092 11.491 1.00 55.50 174 ILE A O 1
ATOM 1452 N N . ARG A 1 175 ? 22.947 -10.977 11.057 1.00 48.03 175 ARG A N 1
ATOM 1453 C CA . ARG A 1 175 ? 24.260 -10.388 11.373 1.00 48.03 175 ARG A CA 1
ATOM 1454 C C . ARG A 1 175 ? 24.367 -9.696 12.734 1.00 48.03 175 ARG A C 1
ATOM 1456 O O . ARG A 1 175 ? 25.486 -9.407 13.153 1.00 48.03 175 ARG A O 1
ATOM 1463 N N . SER A 1 176 ? 23.277 -9.489 13.470 1.00 46.19 176 SER A N 1
ATOM 1464 C CA . SER A 1 176 ? 23.364 -9.061 14.872 1.00 46.19 176 SER A CA 1
ATOM 1465 C C . SER A 1 176 ? 23.394 -10.280 15.790 1.00 46.19 176 SER A C 1
ATOM 1467 O O . SER A 1 176 ? 22.420 -10.606 16.466 1.00 46.19 176 SER A O 1
ATOM 1469 N N . GLY A 1 177 ? 24.545 -10.954 15.822 1.00 48.66 177 GLY A N 1
ATOM 1470 C CA . GLY A 1 177 ? 24.929 -11.669 17.031 1.00 48.66 177 GLY A CA 1
ATOM 1471 C C . GLY A 1 177 ? 24.867 -10.686 18.201 1.00 48.66 177 GLY A C 1
ATOM 1472 O O . GLY A 1 177 ? 25.448 -9.606 18.116 1.00 48.66 177 GLY A O 1
ATOM 1473 N N . CYS A 1 178 ? 24.091 -11.056 19.215 1.00 46.00 178 CYS A N 1
ATOM 1474 C CA . CYS A 1 178 ? 24.039 -10.521 20.572 1.00 46.00 178 CYS A CA 1
ATOM 1475 C C . CYS A 1 178 ? 24.850 -9.236 20.805 1.00 46.00 178 CYS A C 1
ATOM 1477 O O . CYS A 1 178 ? 26.044 -9.287 21.103 1.00 46.00 178 CYS A O 1
ATOM 1479 N N . LYS A 1 179 ? 24.182 -8.086 20.740 1.00 43.97 179 LYS A N 1
ATOM 1480 C CA . LYS A 1 179 ? 24.541 -6.953 21.591 1.00 43.97 179 LYS A CA 1
ATOM 1481 C C . LYS A 1 179 ? 23.266 -6.474 22.256 1.00 43.97 179 LYS A C 1
ATOM 1483 O O . LYS A 1 179 ? 22.490 -5.729 21.666 1.00 43.97 179 LYS A O 1
ATOM 1488 N N . ASP A 1 180 ? 23.052 -7.008 23.451 1.00 51.94 180 ASP A N 1
ATOM 1489 C CA . ASP A 1 180 ? 22.194 -6.411 24.458 1.00 51.94 180 ASP A CA 1
ATOM 1490 C C . ASP A 1 180 ? 22.756 -5.015 24.758 1.00 51.94 180 ASP A C 1
ATOM 1492 O O . ASP A 1 180 ? 23.715 -4.875 25.508 1.00 51.94 180 ASP A O 1
ATOM 1496 N N . ASP A 1 181 ? 22.206 -3.990 24.114 1.00 43.19 181 ASP A N 1
ATOM 1497 C CA . ASP A 1 181 ? 22.243 -2.629 24.644 1.00 43.19 181 ASP A CA 1
ATOM 1498 C C . ASP A 1 181 ? 20.804 -2.280 25.031 1.00 43.19 181 ASP A C 1
ATOM 1500 O O . ASP A 1 181 ? 20.011 -1.723 24.265 1.00 43.19 181 ASP A O 1
ATOM 1504 N N . GLU A 1 182 ? 20.452 -2.684 26.251 1.00 56.41 182 GLU A N 1
ATOM 1505 C CA . GLU A 1 182 ? 19.377 -2.082 27.025 1.00 56.41 182 GLU A CA 1
ATOM 1506 C C . GLU A 1 182 ? 19.673 -0.584 27.142 1.00 56.41 182 GLU A C 1
ATOM 1508 O O . GLU A 1 182 ? 20.528 -0.209 27.931 1.00 56.41 182 GLU A O 1
ATOM 1513 N N . ASN A 1 183 ? 19.045 0.269 26.325 1.00 48.53 183 ASN A N 1
ATOM 1514 C CA . ASN A 1 183 ? 18.751 1.680 26.639 1.00 48.53 183 ASN A CA 1
ATOM 1515 C C . ASN A 1 183 ? 18.096 2.402 25.451 1.00 48.53 183 ASN A C 1
ATOM 1517 O O . ASN A 1 183 ? 18.569 3.441 24.993 1.00 48.53 183 ASN A O 1
ATOM 1521 N N . VAL A 1 184 ? 16.959 1.903 24.956 1.00 45.88 184 VAL A N 1
ATOM 1522 C CA . VAL A 1 184 ? 16.051 2.772 24.195 1.00 45.88 184 VAL A CA 1
ATOM 1523 C C . VAL A 1 184 ? 14.634 2.619 24.723 1.00 45.88 184 VAL A C 1
ATOM 1525 O O . VAL A 1 184 ? 13.898 1.688 24.405 1.00 45.88 184 VAL A O 1
ATOM 1528 N N . SER A 1 185 ? 14.289 3.580 25.577 1.00 48.09 185 SER A N 1
ATOM 1529 C CA . SER A 1 185 ? 12.944 3.892 26.039 1.00 48.09 185 SER A CA 1
ATOM 1530 C C . SER A 1 185 ? 12.047 4.205 24.840 1.00 48.09 185 SER A C 1
ATOM 1532 O O . SER A 1 185 ? 11.972 5.338 24.364 1.00 48.09 185 SER A O 1
ATOM 1534 N N . TYR A 1 186 ? 11.359 3.185 24.332 1.00 41.16 186 TYR A N 1
ATOM 1535 C CA . TYR A 1 186 ? 10.170 3.388 23.522 1.00 41.16 186 TYR A CA 1
ATOM 1536 C C . TYR A 1 186 ? 8.972 3.390 24.458 1.00 41.16 186 TYR A C 1
ATOM 1538 O O . TYR A 1 186 ? 8.611 2.382 25.062 1.00 41.16 186 TYR A O 1
ATOM 1546 N N . LYS A 1 187 ? 8.386 4.579 24.571 1.00 40.34 187 LYS A N 1
ATOM 1547 C CA . LYS A 1 187 ? 7.108 4.895 25.201 1.00 40.34 187 LYS A CA 1
ATOM 1548 C C . LYS A 1 187 ? 6.078 3.806 24.864 1.00 40.34 187 LYS A C 1
ATOM 1550 O O . LYS A 1 187 ? 5.535 3.778 23.761 1.00 40.34 187 LYS A O 1
ATOM 1555 N N . GLN A 1 188 ? 5.859 2.896 25.812 1.00 38.16 188 GLN A N 1
ATOM 1556 C CA . GLN A 1 188 ? 4.863 1.834 25.734 1.00 38.16 188 GLN A CA 1
ATOM 1557 C C . GLN A 1 188 ? 3.476 2.459 25.564 1.00 38.16 188 GLN A C 1
ATOM 1559 O O . GLN A 1 188 ? 2.909 3.028 26.493 1.00 38.16 188 GLN A O 1
ATOM 1564 N N . VAL A 1 189 ? 2.909 2.324 24.369 1.00 43.59 189 VAL A N 1
ATOM 1565 C CA . VAL A 1 189 ? 1.464 2.157 24.239 1.00 43.59 189 VAL A CA 1
ATOM 1566 C C . VAL A 1 189 ? 1.228 0.675 24.494 1.00 43.59 189 VAL A C 1
ATOM 1568 O O . VAL A 1 189 ? 1.755 -0.164 23.764 1.00 43.59 189 VAL A O 1
ATOM 1571 N N . ASN A 1 190 ? 0.507 0.364 25.570 1.00 42.97 190 ASN A N 1
ATOM 1572 C CA . ASN A 1 190 ? 0.108 -0.991 25.935 1.00 42.97 190 ASN A CA 1
ATOM 1573 C C . ASN A 1 190 ? -0.694 -1.625 24.795 1.00 42.97 190 ASN A C 1
ATOM 1575 O O . ASN A 1 190 ? -1.913 -1.501 24.728 1.00 42.97 190 ASN A O 1
ATOM 1579 N N . VAL A 1 191 ? -0.004 -2.333 23.910 1.00 40.34 191 VAL A N 1
ATOM 1580 C CA . VAL A 1 191 ? -0.602 -3.385 23.104 1.00 40.34 191 VAL A CA 1
ATOM 1581 C C . VAL A 1 191 ? 0.122 -4.652 23.511 1.00 40.34 191 VAL A C 1
ATOM 1583 O O . VAL A 1 191 ? 1.277 -4.874 23.149 1.00 40.34 191 VAL A O 1
ATOM 1586 N N . ILE A 1 192 ? -0.556 -5.463 24.319 1.00 42.19 192 ILE A N 1
ATOM 1587 C CA . ILE A 1 192 ? -0.154 -6.835 24.609 1.00 42.19 192 ILE A CA 1
ATOM 1588 C C . ILE A 1 192 ? -0.250 -7.586 23.278 1.00 42.19 192 ILE A C 1
ATOM 1590 O O . ILE A 1 192 ? -1.295 -8.123 22.923 1.00 42.19 192 ILE A O 1
ATOM 1594 N N . LYS A 1 193 ? 0.825 -7.574 22.486 1.00 40.38 193 LYS A N 1
ATOM 1595 C CA . LYS A 1 193 ? 0.960 -8.490 21.356 1.00 40.38 193 LYS A CA 1
ATOM 1596 C C . LYS A 1 193 ? 1.320 -9.854 21.930 1.00 40.38 193 LYS A C 1
ATOM 1598 O O . LYS A 1 193 ? 2.451 -10.074 22.359 1.00 40.38 193 LYS A O 1
ATOM 1603 N N . MET A 1 194 ? 0.345 -10.762 21.941 1.00 40.25 194 MET A N 1
ATOM 1604 C CA . MET A 1 194 ? 0.612 -12.192 22.048 1.00 40.25 194 MET A CA 1
ATOM 1605 C C . MET A 1 194 ? 1.519 -12.584 20.880 1.00 40.25 194 MET A C 1
ATOM 1607 O O . MET A 1 194 ? 1.147 -12.489 19.714 1.00 40.25 194 MET A O 1
ATOM 1611 N N . MET A 1 195 ? 2.755 -12.942 21.207 1.00 42.06 195 MET A N 1
ATOM 1612 C CA . MET A 1 195 ? 3.755 -13.374 20.244 1.00 42.06 195 MET A CA 1
ATOM 1613 C C . MET A 1 195 ? 3.517 -14.860 19.954 1.00 42.06 195 MET A C 1
ATOM 1615 O O . MET A 1 195 ? 4.117 -15.730 20.581 1.00 42.06 195 MET A O 1
ATOM 1619 N N . GLU A 1 196 ? 2.603 -15.156 19.031 1.00 48.53 196 GLU A N 1
ATOM 1620 C CA . GLU A 1 196 ? 2.494 -16.489 18.441 1.00 48.53 196 GLU A CA 1
ATOM 1621 C C . GLU A 1 196 ? 3.598 -16.687 17.395 1.00 48.53 196 GLU A C 1
ATOM 1623 O O . GLU A 1 196 ? 3.700 -15.959 16.412 1.00 48.53 196 GLU A O 1
ATOM 1628 N N . GLY A 1 197 ? 4.422 -17.712 17.620 1.00 41.09 197 GLY A N 1
ATOM 1629 C CA . GLY A 1 197 ? 5.109 -18.429 16.550 1.00 41.09 197 GLY A CA 1
ATOM 1630 C C . GLY A 1 197 ? 6.426 -17.841 16.045 1.00 41.09 197 GLY A C 1
ATOM 1631 O O . GLY A 1 197 ? 6.523 -17.448 14.889 1.00 41.09 197 GLY A O 1
ATOM 1632 N N . CYS A 1 198 ? 7.495 -17.935 16.841 1.00 37.94 198 CYS A N 1
ATOM 1633 C CA . CYS A 1 198 ? 8.831 -18.123 16.267 1.00 37.94 198 CYS A CA 1
ATOM 1634 C C . CYS A 1 198 ? 9.346 -19.515 16.651 1.00 37.94 198 CYS A C 1
ATOM 1636 O O . CYS A 1 198 ? 9.706 -19.776 17.798 1.00 37.94 198 CYS A O 1
ATOM 1638 N N . LEU A 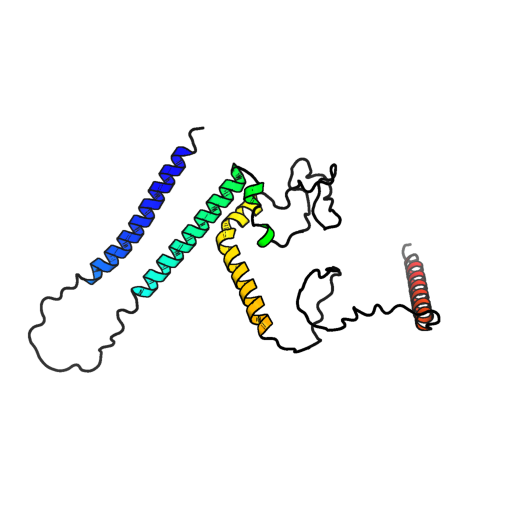1 199 ? 9.334 -20.414 15.666 1.00 41.94 199 LEU A N 1
ATOM 1639 C CA . LEU A 1 199 ? 9.753 -21.818 15.722 1.00 41.94 199 LEU A CA 1
ATOM 1640 C C . LEU A 1 199 ? 11.286 -21.946 15.652 1.00 41.94 199 LEU A C 1
ATOM 1642 O O . LEU A 1 199 ? 11.833 -22.720 14.874 1.00 41.94 199 LEU A O 1
ATOM 1646 N N . CYS A 1 200 ? 11.998 -21.171 16.466 1.00 47.22 200 CYS A N 1
ATOM 1647 C CA . CYS A 1 200 ? 13.444 -21.301 16.600 1.00 47.22 200 CYS A CA 1
ATOM 1648 C C . CYS A 1 200 ? 13.758 -21.946 17.950 1.00 47.22 200 CYS A C 1
ATOM 1650 O O . CYS A 1 200 ? 13.406 -21.422 19.005 1.00 47.22 200 CYS A O 1
ATOM 1652 N N . SER A 1 201 ? 14.419 -23.105 17.891 1.00 41.94 201 SER A N 1
ATOM 1653 C CA . SER A 1 201 ? 14.855 -23.938 19.017 1.00 41.94 201 SER A CA 1
ATOM 1654 C C . SER A 1 201 ? 15.955 -23.262 19.850 1.00 41.94 201 SER A C 1
ATOM 1656 O O . SER A 1 201 ? 17.074 -23.760 19.961 1.00 41.94 201 SER A O 1
ATOM 1658 N N . CYS A 1 202 ? 15.642 -22.128 20.466 1.00 43.94 202 CYS A N 1
ATOM 1659 C CA . CYS A 1 202 ? 16.480 -21.517 21.482 1.00 43.94 202 CYS A CA 1
ATOM 1660 C C . CYS A 1 202 ? 15.895 -21.894 22.843 1.00 43.94 202 CYS A C 1
ATOM 1662 O O . CYS A 1 202 ? 14.912 -21.305 23.293 1.00 43.94 202 CYS A O 1
ATOM 1664 N N . ARG A 1 203 ? 16.507 -22.890 23.501 1.00 43.66 203 ARG A N 1
ATOM 1665 C CA . ARG A 1 203 ? 16.381 -23.114 24.949 1.00 43.66 203 ARG A CA 1
ATOM 1666 C C . ARG A 1 203 ? 16.878 -21.856 25.660 1.00 43.66 203 ARG A C 1
ATOM 1668 O O . ARG A 1 203 ? 18.040 -21.757 26.029 1.00 43.66 203 ARG A O 1
ATOM 1675 N N . SER A 1 204 ? 16.001 -20.884 25.825 1.00 49.66 204 SER A N 1
ATOM 1676 C CA . SER A 1 204 ? 16.154 -19.864 26.843 1.00 49.66 204 SER A CA 1
ATOM 1677 C C . SER A 1 204 ? 14.880 -19.908 27.655 1.00 49.66 204 SER A C 1
ATOM 1679 O O . SER A 1 204 ? 13.782 -19.712 27.132 1.00 49.66 204 SER A O 1
ATOM 1681 N N . THR A 1 205 ? 15.035 -20.276 28.919 1.00 49.03 205 THR A N 1
ATOM 1682 C CA . THR A 1 205 ? 14.035 -20.174 29.973 1.00 49.03 205 THR A CA 1
ATOM 1683 C C . THR A 1 205 ? 13.661 -18.698 30.094 1.00 49.03 205 THR A C 1
ATOM 1685 O O . THR A 1 205 ? 14.195 -17.966 30.920 1.00 49.03 205 THR A O 1
ATOM 1688 N N . LYS A 1 206 ? 12.781 -18.226 29.208 1.00 47.94 206 LYS A N 1
ATOM 1689 C CA . LYS A 1 206 ? 12.204 -16.891 29.291 1.00 47.94 206 LYS A CA 1
ATOM 1690 C C . LYS A 1 206 ? 11.255 -16.901 30.481 1.00 47.94 206 LYS A C 1
ATOM 1692 O O . LYS A 1 206 ? 10.096 -17.288 30.355 1.00 47.94 206 LYS A O 1
ATOM 1697 N N . GLN A 1 207 ? 11.759 -16.506 31.648 1.00 47.81 207 GLN A N 1
ATOM 1698 C CA . GLN A 1 207 ? 10.890 -15.881 32.633 1.00 47.81 207 GLN A CA 1
ATOM 1699 C C . GLN A 1 207 ? 10.270 -14.683 31.913 1.00 47.81 207 GLN A C 1
ATOM 1701 O O . GLN A 1 207 ? 10.984 -13.807 31.426 1.00 47.81 207 GLN A O 1
ATOM 1706 N N . GLY A 1 208 ? 8.948 -14.710 31.738 1.00 50.09 208 GLY A N 1
ATOM 1707 C CA . GLY A 1 208 ? 8.212 -13.532 31.293 1.00 50.09 208 GLY A CA 1
ATOM 1708 C C . GLY A 1 208 ? 8.494 -12.352 32.229 1.00 50.09 208 GLY A C 1
ATOM 1709 O O . GLY A 1 208 ? 9.090 -12.556 33.291 1.00 50.09 208 GLY A O 1
ATOM 1710 N N . PRO A 1 209 ? 8.077 -11.127 31.867 1.00 51.91 209 PRO A N 1
ATOM 1711 C CA . PRO A 1 209 ? 8.199 -9.987 32.767 1.00 51.91 209 PRO A CA 1
ATOM 1712 C C . PRO A 1 209 ? 7.644 -10.398 34.131 1.00 51.91 209 PRO A C 1
ATOM 1714 O O . PRO A 1 209 ? 6.482 -10.800 34.239 1.00 51.91 209 PRO A O 1
ATOM 1717 N N . VAL A 1 210 ? 8.513 -10.406 35.144 1.00 58.38 210 VAL A N 1
ATOM 1718 C CA . VAL A 1 210 ? 8.119 -10.739 36.508 1.00 58.38 210 VAL A CA 1
ATOM 1719 C C . VAL A 1 210 ? 7.190 -9.617 36.927 1.00 58.38 210 VAL A C 1
ATOM 1721 O O . VAL A 1 210 ? 7.627 -8.505 37.200 1.00 58.38 210 VAL A O 1
ATOM 1724 N N . ILE A 1 211 ? 5.889 -9.890 36.874 1.00 60.44 211 ILE A N 1
ATOM 1725 C CA . ILE A 1 211 ? 4.883 -9.005 37.441 1.00 60.44 211 ILE A CA 1
ATOM 1726 C C . ILE A 1 211 ? 5.211 -8.966 38.931 1.00 60.44 211 ILE A C 1
ATOM 1728 O O . ILE A 1 211 ? 5.035 -9.985 39.605 1.00 60.44 211 ILE A O 1
ATOM 1732 N N . ASP A 1 212 ? 5.745 -7.840 39.410 1.00 68.25 212 ASP A N 1
ATOM 1733 C CA . ASP A 1 212 ? 5.977 -7.611 40.835 1.00 68.25 212 ASP A CA 1
ATOM 1734 C C . ASP A 1 212 ? 4.600 -7.573 41.502 1.00 68.25 212 ASP A C 1
ATOM 1736 O O . ASP A 1 212 ? 3.883 -6.576 41.460 1.00 68.25 212 ASP A O 1
ATOM 1740 N N . ARG A 1 213 ? 4.155 -8.735 41.982 1.00 75.44 213 ARG A N 1
ATOM 1741 C CA . ARG A 1 213 ? 2.966 -8.858 42.819 1.00 75.44 213 ARG A CA 1
ATOM 1742 C C . ARG A 1 213 ? 3.446 -8.837 44.255 1.00 75.44 213 ARG A C 1
ATOM 1744 O O . ARG A 1 213 ? 4.315 -9.641 44.606 1.00 75.44 213 ARG A O 1
ATOM 1751 N N . TYR A 1 214 ? 2.833 -7.986 45.072 1.00 81.69 214 TYR A N 1
ATOM 1752 C CA . TYR A 1 214 ? 2.993 -8.052 46.520 1.00 81.69 214 TYR A CA 1
ATOM 1753 C C . TYR A 1 214 ? 2.715 -9.484 46.990 1.00 81.69 214 TYR A C 1
ATOM 1755 O O . TYR A 1 214 ? 1.762 -10.135 46.544 1.00 81.69 214 TYR A O 1
ATOM 1763 N N . ARG A 1 215 ? 3.601 -10.014 47.834 1.00 80.06 215 ARG A N 1
ATOM 1764 C CA . ARG A 1 215 ? 3.363 -11.282 48.531 1.00 80.06 215 ARG A CA 1
ATOM 1765 C C . ARG A 1 215 ? 2.621 -10.997 49.833 1.00 80.06 215 ARG A C 1
ATOM 1767 O O . ARG A 1 215 ? 2.753 -9.920 50.398 1.00 80.06 215 ARG A O 1
ATOM 1774 N N . GLU A 1 216 ? 1.869 -11.973 50.330 1.00 74.62 216 GLU A N 1
ATOM 1775 C CA . GLU A 1 216 ? 1.192 -11.843 51.624 1.00 74.62 216 GLU A CA 1
ATOM 1776 C C . GLU A 1 216 ? 2.216 -11.542 52.736 1.00 74.62 216 GLU A C 1
ATOM 1778 O O . GLU A 1 216 ? 3.160 -12.309 52.944 1.00 74.62 216 GLU A O 1
ATOM 1783 N N . GLY A 1 217 ? 2.041 -10.405 53.422 1.00 80.56 217 GLY A N 1
ATOM 1784 C CA . GLY A 1 217 ? 2.944 -9.914 54.472 1.00 80.56 217 GLY A CA 1
ATOM 1785 C C . GLY A 1 217 ? 4.047 -8.955 54.002 1.00 80.56 217 GLY A C 1
ATOM 1786 O O . GLY A 1 217 ? 4.944 -8.637 54.784 1.00 80.56 217 GLY A O 1
ATOM 1787 N N . ASP A 1 218 ? 4.015 -8.505 52.746 1.00 83.25 218 ASP A N 1
ATOM 1788 C CA . ASP A 1 218 ? 4.980 -7.545 52.208 1.00 83.25 218 ASP A CA 1
ATOM 1789 C C . ASP A 1 218 ? 4.641 -6.116 52.676 1.00 83.25 218 ASP A C 1
ATOM 1791 O O . ASP A 1 218 ? 3.601 -5.557 52.336 1.00 83.25 218 ASP A O 1
ATOM 1795 N N . VAL A 1 219 ? 5.541 -5.501 53.449 1.00 88.00 219 VAL A N 1
ATOM 1796 C CA . VAL A 1 219 ? 5.358 -4.157 54.048 1.00 88.00 219 VAL A CA 1
ATOM 1797 C C . VAL A 1 219 ? 5.181 -3.066 52.977 1.00 88.00 219 VAL A C 1
ATOM 1799 O O . VAL A 1 219 ? 4.633 -1.998 53.240 1.00 88.00 219 VAL A O 1
ATOM 1802 N N . ARG A 1 220 ? 5.618 -3.346 51.743 1.00 83.62 220 ARG A N 1
ATOM 1803 C CA . ARG A 1 220 ? 5.505 -2.445 50.588 1.00 83.62 220 ARG A CA 1
ATOM 1804 C C . ARG A 1 220 ? 4.050 -2.125 50.225 1.00 83.62 220 ARG A C 1
ATOM 1806 O O . ARG A 1 220 ? 3.767 -0.997 49.842 1.00 83.62 220 ARG A O 1
ATOM 1813 N N . GLU A 1 221 ? 3.131 -3.079 50.390 1.00 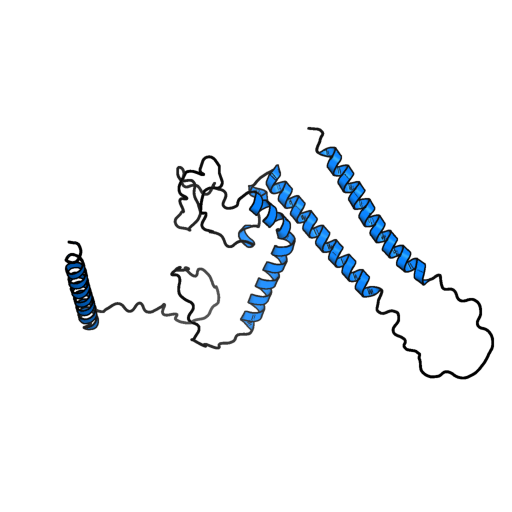89.00 221 GLU A N 1
ATOM 1814 C CA . GLU A 1 221 ? 1.706 -2.861 50.099 1.00 89.00 221 GLU A CA 1
ATOM 1815 C C . GLU A 1 221 ? 1.083 -1.843 51.068 1.00 89.00 221 GLU A C 1
ATOM 1817 O O . GLU A 1 221 ? 0.319 -0.965 50.659 1.00 89.00 221 GLU A O 1
ATOM 1822 N N . GLU A 1 222 ? 1.449 -1.922 52.351 1.00 90.00 222 GLU A N 1
ATOM 1823 C CA . GLU A 1 222 ? 0.972 -0.999 53.386 1.00 90.00 222 GLU A CA 1
ATOM 1824 C C . GLU A 1 222 ? 1.494 0.424 53.136 1.00 90.00 222 GLU A C 1
ATOM 1826 O O . GLU A 1 222 ? 0.716 1.376 53.162 1.00 90.00 222 GLU A O 1
ATOM 1831 N N . GLN A 1 223 ? 2.776 0.560 52.778 1.00 90.69 223 GLN A N 1
ATOM 1832 C CA . GLN A 1 223 ? 3.396 1.852 52.458 1.00 90.69 223 GLN A CA 1
ATOM 1833 C C . GLN A 1 223 ? 2.765 2.525 51.233 1.00 90.69 223 GLN A C 1
ATOM 1835 O O . GLN A 1 223 ? 2.447 3.717 51.275 1.00 90.69 223 GLN A O 1
ATOM 1840 N N . ASP A 1 224 ? 2.539 1.769 50.157 1.00 89.50 224 ASP A N 1
ATOM 1841 C CA . ASP A 1 224 ? 1.915 2.309 48.947 1.00 89.50 224 ASP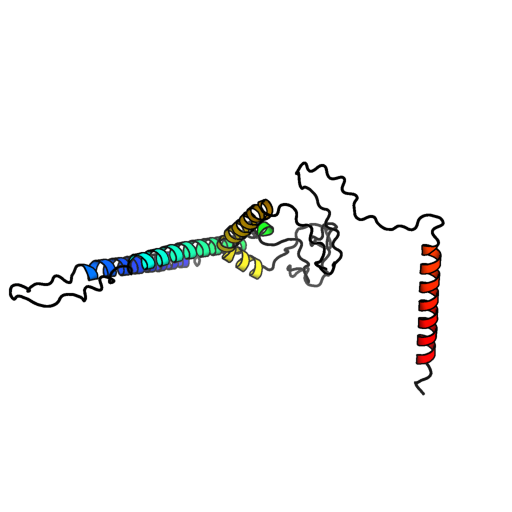 A CA 1
ATOM 1842 C C . ASP A 1 224 ? 0.450 2.700 49.203 1.00 89.50 224 ASP A C 1
ATOM 1844 O O . ASP A 1 224 ? -0.032 3.719 48.697 1.00 89.50 224 ASP A O 1
ATOM 1848 N N . THR A 1 225 ? -0.251 1.945 50.055 1.00 92.44 225 THR A N 1
ATOM 1849 C CA . THR A 1 225 ? -1.621 2.271 50.469 1.00 92.44 225 THR A CA 1
ATOM 1850 C C . THR A 1 225 ? -1.670 3.556 51.296 1.00 92.44 225 THR A C 1
ATOM 1852 O O . THR A 1 225 ? -2.517 4.418 51.035 1.00 92.44 225 THR A O 1
ATOM 1855 N N . GLU A 1 226 ? -0.764 3.727 52.263 1.00 95.25 226 GLU A N 1
ATOM 1856 C CA . GLU A 1 226 ? -0.679 4.951 53.069 1.00 95.25 226 GLU A CA 1
ATOM 1857 C C . GLU A 1 226 ? -0.394 6.182 52.205 1.00 95.25 226 GLU A C 1
ATOM 1859 O O . GLU A 1 226 ? -1.090 7.195 52.337 1.00 95.25 226 GLU A O 1
ATOM 1864 N N . TYR A 1 227 ? 0.544 6.067 51.261 1.00 94.69 227 TYR A N 1
ATOM 1865 C CA . TYR A 1 227 ? 0.869 7.137 50.321 1.00 94.69 227 TYR A CA 1
ATOM 1866 C C . TYR A 1 227 ? -0.346 7.561 49.481 1.00 94.69 227 TYR A C 1
ATOM 1868 O O . TYR A 1 227 ? -0.666 8.749 49.380 1.00 94.69 227 TYR A O 1
ATOM 1876 N N . VAL A 1 228 ? -1.088 6.600 48.917 1.00 94.25 228 VAL A N 1
ATOM 1877 C CA . VAL A 1 228 ? -2.294 6.899 48.124 1.00 94.25 228 VAL A CA 1
ATOM 1878 C C . VAL A 1 228 ? -3.364 7.582 48.981 1.00 94.25 228 VAL A C 1
ATOM 1880 O O . VAL A 1 228 ? -4.007 8.537 48.534 1.00 94.25 228 VAL A O 1
ATOM 1883 N N . VAL A 1 229 ? -3.552 7.138 50.226 1.00 95.81 229 VAL A N 1
ATOM 1884 C CA . VAL A 1 229 ? -4.503 7.761 51.158 1.00 95.81 229 VAL A CA 1
ATOM 1885 C C . VAL A 1 229 ? -4.098 9.198 51.499 1.00 95.81 229 VAL A C 1
ATOM 1887 O O . VAL A 1 229 ? -4.972 10.067 51.596 1.00 95.81 229 VAL A O 1
ATOM 1890 N N . GLU A 1 230 ? -2.805 9.470 51.667 1.00 96.44 230 GLU A N 1
ATOM 1891 C CA . GLU A 1 230 ? -2.281 10.816 51.916 1.00 96.44 230 GLU A CA 1
ATOM 1892 C C . GLU A 1 230 ? -2.554 11.756 50.731 1.00 96.44 230 GLU A C 1
ATOM 1894 O O . GLU A 1 230 ? -3.180 12.807 50.911 1.00 96.44 230 GLU A O 1
ATOM 1899 N N . ILE A 1 231 ? -2.231 11.323 49.509 1.00 93.38 231 ILE A N 1
ATOM 1900 C CA . ILE A 1 231 ? -2.489 12.079 48.270 1.00 93.38 231 ILE A CA 1
ATOM 1901 C C . ILE A 1 231 ? -3.989 12.368 48.083 1.00 93.38 231 ILE A C 1
ATOM 1903 O O . ILE A 1 231 ? -4.389 13.471 47.683 1.00 93.38 231 ILE A O 1
ATOM 1907 N N . LEU A 1 232 ? -4.859 11.402 48.396 1.00 93.31 232 LEU A N 1
ATOM 1908 C CA . LEU A 1 232 ? -6.312 11.586 48.311 1.00 93.31 232 LEU A CA 1
ATOM 1909 C C . LEU A 1 232 ? -6.832 12.598 49.342 1.00 93.31 232 LEU A C 1
ATOM 1911 O O . LEU A 1 232 ? -7.748 13.375 49.042 1.00 93.31 232 LEU A O 1
ATOM 1915 N N . LYS A 1 233 ? -6.256 12.626 50.550 1.00 93.94 233 LYS A N 1
ATOM 1916 C CA . LYS A 1 233 ? -6.588 13.641 51.561 1.00 93.94 233 LYS A CA 1
ATOM 1917 C C . LYS A 1 233 ? -6.153 15.026 51.101 1.00 93.94 233 LYS A C 1
ATOM 1919 O O . LYS A 1 233 ? -6.962 15.953 51.175 1.00 93.94 233 LYS A O 1
ATOM 1924 N N . GLU A 1 234 ? -4.936 15.161 50.584 1.00 92.62 234 GLU A N 1
ATOM 1925 C CA . GLU A 1 234 ? -4.418 16.428 50.061 1.00 92.62 234 GLU A CA 1
ATOM 1926 C C . GLU A 1 234 ? -5.310 16.965 48.930 1.00 92.62 234 GLU A C 1
ATOM 1928 O O . GLU A 1 234 ? -5.776 18.108 48.971 1.00 92.62 234 GLU A O 1
ATOM 1933 N N . SER A 1 235 ? -5.689 16.093 47.993 1.00 89.06 235 SER A N 1
ATOM 1934 C CA . SER A 1 235 ? -6.609 16.423 46.897 1.00 89.06 235 SER A CA 1
ATOM 1935 C C . SER A 1 235 ? -7.977 16.911 47.400 1.00 89.06 235 SER A C 1
ATOM 1937 O O . SER A 1 235 ? -8.552 17.863 46.864 1.00 89.06 235 SER A O 1
ATOM 1939 N N . LYS A 1 236 ? -8.500 16.310 48.477 1.00 89.06 236 LYS A N 1
ATOM 1940 C CA . LYS A 1 236 ? -9.772 16.713 49.100 1.00 89.06 236 LYS A CA 1
ATOM 1941 C C . LYS A 1 236 ? -9.693 18.087 49.772 1.00 89.06 236 LYS A C 1
ATOM 1943 O O . LYS A 1 236 ? -10.679 18.829 49.747 1.00 89.06 236 LYS A O 1
ATOM 1948 N N . HIS A 1 237 ? -8.556 18.430 50.375 1.00 82.44 237 HIS A N 1
ATOM 1949 C CA . HIS A 1 237 ? -8.336 19.754 50.963 1.00 82.44 237 HIS A CA 1
ATOM 1950 C C . HIS A 1 237 ? -8.237 20.838 49.883 1.00 82.44 237 HIS A C 1
ATOM 1952 O O . HIS A 1 237 ? -8.893 21.876 50.010 1.00 82.44 237 HIS A O 1
ATOM 1958 N N . SER A 1 238 ? -7.537 20.552 48.784 1.00 80.50 238 SER A N 1
ATOM 1959 C CA . SER A 1 238 ? -7.427 21.448 47.625 1.00 80.50 238 SER A CA 1
ATOM 1960 C C . SER A 1 238 ? -8.785 21.751 46.978 1.00 80.50 238 SER A C 1
ATOM 1962 O O . SER A 1 238 ? -9.082 22.902 46.658 1.00 80.50 238 SER A O 1
ATOM 1964 N N . LEU A 1 239 ? -9.670 20.753 46.873 1.00 76.25 239 LEU A N 1
ATOM 1965 C CA . LEU A 1 239 ? -11.024 20.942 46.331 1.00 76.25 239 LEU A CA 1
ATOM 1966 C C . LEU A 1 239 ? -11.933 21.791 47.235 1.00 76.25 239 LEU A C 1
ATOM 1968 O O . LEU A 1 239 ? -12.762 22.549 46.733 1.00 76.25 239 LEU A O 1
ATOM 1972 N N . LYS A 1 240 ? -11.779 21.704 48.562 1.00 70.62 240 LYS A N 1
ATOM 1973 C CA . LYS A 1 240 ? -12.564 22.518 49.508 1.00 70.62 240 LYS A CA 1
ATOM 1974 C C . LYS A 1 240 ? -12.092 23.971 49.583 1.00 70.62 240 LYS A C 1
ATOM 1976 O O . LYS A 1 240 ? -12.919 24.852 49.795 1.00 70.62 240 LYS A O 1
ATOM 1981 N N . GLY A 1 241 ? -10.797 24.231 49.384 1.00 61.78 241 GLY A N 1
ATOM 1982 C CA . GLY A 1 241 ? -10.244 25.590 49.354 1.00 61.78 241 GLY A CA 1
ATOM 1983 C C . GLY A 1 241 ? -10.693 26.414 48.140 1.00 61.78 241 GLY A C 1
ATOM 1984 O O . GLY A 1 241 ? -10.837 27.629 48.242 1.00 61.78 241 GLY A O 1
ATOM 1985 N N . SER A 1 242 ? -10.989 25.761 47.011 1.00 56.75 242 SER A N 1
ATOM 1986 C CA . SER A 1 242 ? -11.353 26.436 45.755 1.00 56.75 242 SER A CA 1
ATOM 1987 C C . SER A 1 242 ? -12.824 26.880 45.655 1.00 56.75 242 SER A C 1
ATOM 1989 O O . SER A 1 242 ? -13.185 27.524 44.671 1.00 56.75 242 SER A O 1
ATOM 1991 N N . PHE A 1 243 ? -13.680 26.570 46.639 1.00 56.31 243 PHE A N 1
ATOM 1992 C CA . PHE A 1 243 ? -15.109 26.935 46.625 1.00 56.31 243 PHE A CA 1
ATOM 1993 C C . PHE A 1 243 ? -15.452 28.214 47.414 1.00 56.31 243 PHE A C 1
ATOM 1995 O O . PHE A 1 243 ? -16.596 28.655 47.377 1.00 56.31 243 PHE A O 1
ATOM 2002 N N . CYS A 1 244 ? -14.483 28.849 48.085 1.00 56.06 244 CYS A N 1
ATOM 2003 C CA . CYS A 1 244 ? -14.699 30.085 48.860 1.00 56.06 244 CYS A CA 1
ATOM 2004 C C . CYS A 1 244 ? -14.348 31.390 48.109 1.00 56.06 244 CYS A C 1
ATOM 2006 O O . CYS A 1 244 ? -14.264 32.440 48.736 1.00 56.06 244 CYS A O 1
ATOM 2008 N N . GLY A 1 245 ? -14.124 31.348 46.789 1.00 55.56 245 GLY A N 1
ATOM 2009 C CA . GLY A 1 245 ? -13.618 32.488 46.004 1.00 55.56 245 GLY A CA 1
ATOM 2010 C C . GLY A 1 245 ? -14.575 33.103 44.976 1.00 55.56 245 GLY A C 1
ATOM 2011 O O . GLY A 1 245 ? -14.116 33.863 44.131 1.00 55.56 245 GLY A O 1
ATOM 2012 N N . PHE A 1 246 ? -15.869 32.776 45.005 1.00 53.62 246 PHE A N 1
ATOM 2013 C CA . PHE A 1 246 ? -16.882 33.431 44.167 1.00 53.62 246 PHE A CA 1
ATOM 2014 C C . PHE A 1 246 ? -17.970 34.023 45.057 1.00 53.62 246 PHE A C 1
ATOM 2016 O O . PHE A 1 246 ? -18.987 33.381 45.315 1.00 53.62 246 PHE A O 1
ATOM 2023 N N . HIS A 1 247 ? -17.735 35.239 45.544 1.00 47.75 247 HIS A N 1
ATOM 2024 C CA . HIS A 1 247 ? -18.800 36.105 46.028 1.00 47.75 247 HIS A CA 1
ATOM 2025 C C . HIS A 1 247 ? -18.477 37.573 45.777 1.00 47.75 247 HIS A C 1
ATOM 2027 O O . HIS A 1 247 ? -17.277 37.925 45.848 1.00 47.75 247 HIS A O 1
#

Organism: NCBI:txid420089

Secondary structure (DSSP, 8-state):
--SHHHHHHHHHHHHHHHHHHHHHHHHHHHHTTS---------------S-----S-SHHHHHHHHHHHHHHHHHHHHHHHHHHHHHHHT-HHHHHTTGGGTS-SPPPPSS-SSTTTTTS--EE-TTS-EE-TTT--S-S-SS-HHHHHHHHHHHHHHHHHHHHHHHHHHHHHTT-------------------------------------PPPTT-HHHHHHHHHHHHHHHHHHHHHHHTTSS--